Protein AF-A0A0F9FUH7-F1 (afdb_monomer)

Nearest PDB structures (foldseek):
  6cz6-assembly1_C  TM=3.732E-01  e=2.250E-01  Mycobacterium tuberculosis H37Rv
  6xiq-assembly1_AK  TM=2.803E-01  e=7.345E+00  Saccharomyces cerevisiae
  7a01-assembly1_I3  TM=2.571E-01  e=7.345E+00  Oryctolagus cuniculus

Structure (mmCIF, N/CA/C/O backbone):
data_AF-A0A0F9FUH7-F1
#
_entry.id   AF-A0A0F9FUH7-F1
#
loop_
_atom_site.group_PDB
_atom_site.id
_atom_site.type_symbol
_atom_site.label_atom_id
_atom_site.label_alt_id
_atom_site.label_comp_id
_atom_site.label_asym_id
_atom_site.label_entity_id
_atom_site.label_seq_id
_atom_site.pdbx_PDB_ins_code
_atom_site.Cartn_x
_atom_site.Cartn_y
_atom_site.Cartn_z
_atom_site.occupancy
_atom_site.B_iso_or_equiv
_atom_site.auth_seq_id
_atom_site.auth_comp_id
_atom_site.auth_asym_id
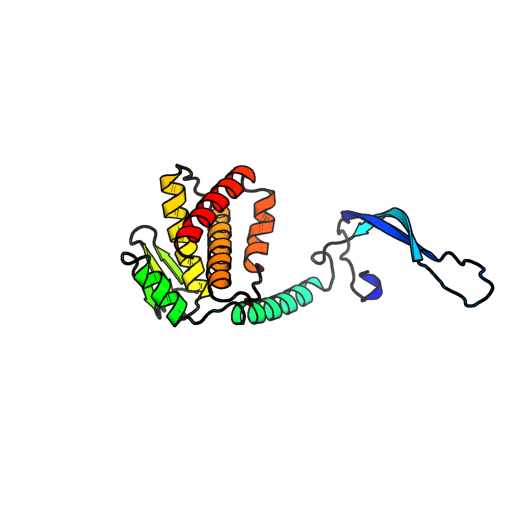_atom_site.auth_atom_id
_atom_site.pdbx_PDB_model_num
ATOM 1 N N . ASN A 1 1 ? 17.768 3.728 -24.290 1.00 75.81 1 ASN A N 1
ATOM 2 C CA . ASN A 1 1 ? 19.110 3.251 -24.720 1.00 75.81 1 ASN A CA 1
ATOM 3 C C . ASN A 1 1 ? 20.103 4.098 -23.960 1.00 75.81 1 ASN A C 1
ATOM 5 O O . ASN A 1 1 ? 20.233 5.264 -24.305 1.00 75.81 1 ASN A O 1
ATOM 9 N N . TRP A 1 2 ? 20.754 3.513 -22.954 1.00 82.94 2 TRP A N 1
ATOM 10 C CA . TRP A 1 2 ? 21.580 4.220 -21.974 1.00 82.94 2 TRP A CA 1
ATOM 11 C C . TRP A 1 2 ? 22.634 5.136 -22.605 1.00 82.94 2 TRP A C 1
ATOM 13 O O . TRP A 1 2 ? 22.704 6.309 -22.266 1.00 82.94 2 TRP A O 1
ATOM 23 N N . LYS A 1 3 ? 23.336 4.671 -23.649 1.00 81.06 3 LYS A N 1
ATOM 24 C CA . LYS A 1 3 ? 24.349 5.482 -24.349 1.00 81.06 3 LYS A CA 1
ATOM 25 C C . LYS A 1 3 ? 23.790 6.743 -25.007 1.00 81.06 3 LYS A C 1
ATOM 27 O O . LYS A 1 3 ? 24.501 7.730 -25.108 1.00 81.06 3 LYS A O 1
ATOM 32 N N . LYS A 1 4 ? 22.544 6.706 -25.492 1.00 85.38 4 LYS A N 1
ATOM 33 C CA . LYS A 1 4 ? 21.895 7.884 -26.098 1.00 85.38 4 LYS A CA 1
ATOM 34 C C . LYS A 1 4 ? 21.461 8.915 -25.058 1.00 85.38 4 LYS A C 1
ATOM 36 O O . LYS A 1 4 ? 21.218 10.050 -25.428 1.00 85.38 4 LYS A O 1
ATOM 41 N N . GLN A 1 5 ? 21.314 8.485 -23.810 1.00 83.25 5 GLN A N 1
ATOM 42 C CA . GLN A 1 5 ? 20.973 9.324 -22.665 1.00 83.25 5 GLN A CA 1
ATOM 43 C C . GLN A 1 5 ? 22.231 9.720 -21.879 1.00 83.25 5 GLN A C 1
ATOM 45 O O . GLN A 1 5 ? 22.111 10.230 -20.780 1.00 83.25 5 GLN A O 1
ATOM 50 N N . GLU A 1 6 ? 23.426 9.431 -22.414 1.00 88.12 6 GLU A N 1
ATOM 51 C CA . GLU A 1 6 ? 24.718 9.669 -21.751 1.00 88.12 6 GLU A CA 1
ATOM 52 C C . GLU A 1 6 ? 24.893 8.916 -20.413 1.00 88.12 6 GLU A C 1
ATOM 54 O O . GLU A 1 6 ? 25.841 9.152 -19.671 1.00 88.12 6 GLU A O 1
ATOM 59 N N . ILE A 1 7 ? 24.048 7.908 -20.161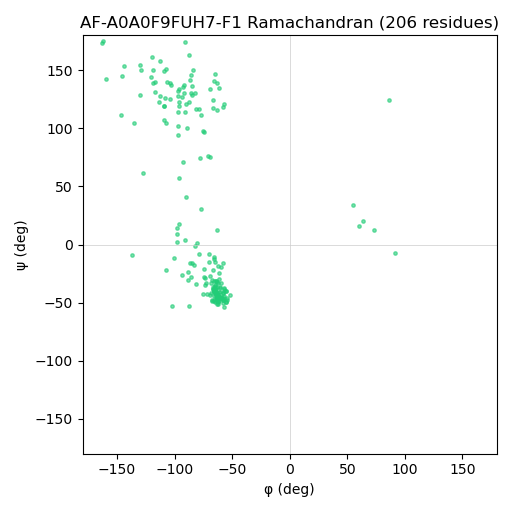 1.00 89.00 7 ILE A N 1
ATOM 60 C CA . ILE A 1 7 ? 24.058 7.064 -18.962 1.00 89.00 7 ILE A CA 1
ATOM 61 C C . ILE A 1 7 ? 25.061 5.919 -19.134 1.00 89.00 7 ILE A C 1
ATOM 63 O O . ILE A 1 7 ? 25.016 5.165 -20.119 1.00 89.00 7 ILE A O 1
ATOM 67 N N . GLN A 1 8 ? 25.956 5.749 -18.158 1.00 91.12 8 GLN A N 1
ATOM 68 C CA . GLN A 1 8 ? 26.986 4.711 -18.181 1.00 91.12 8 GLN A CA 1
ATOM 69 C C . GLN A 1 8 ? 26.553 3.473 -17.395 1.00 91.12 8 GLN A C 1
ATOM 71 O O . GLN A 1 8 ? 26.094 3.571 -16.265 1.00 91.12 8 GLN A O 1
ATOM 76 N N . VAL A 1 9 ? 26.749 2.286 -17.973 1.00 90.38 9 VAL A N 1
ATOM 77 C CA . VAL A 1 9 ? 26.583 1.013 -17.253 1.00 90.38 9 VAL A CA 1
ATOM 78 C C . VAL A 1 9 ? 27.863 0.716 -16.470 1.00 90.38 9 VAL A C 1
ATOM 80 O O . VAL A 1 9 ? 28.959 0.748 -17.038 1.00 90.38 9 VAL A O 1
ATOM 83 N N . LEU A 1 10 ? 27.727 0.396 -15.184 1.00 90.62 10 LEU A N 1
ATOM 84 C CA . LEU A 1 10 ? 28.836 0.091 -14.284 1.00 90.62 10 LEU A CA 1
ATOM 85 C C . LEU A 1 10 ? 29.586 -1.166 -14.745 1.00 90.62 10 LEU A C 1
ATOM 87 O O . LEU A 1 10 ? 28.988 -2.166 -15.163 1.00 90.62 10 LEU A O 1
ATOM 91 N N . LYS A 1 11 ? 30.920 -1.129 -14.665 1.00 88.69 11 LYS A N 1
ATOM 92 C CA . LYS A 1 11 ? 31.776 -2.253 -15.073 1.00 88.69 11 LYS A CA 1
ATOM 93 C C . LYS A 1 11 ? 31.471 -3.496 -14.229 1.00 88.69 11 LYS A C 1
ATOM 95 O O . LYS A 1 11 ? 31.391 -3.414 -13.013 1.00 88.69 11 LYS A O 1
ATOM 100 N N . GLY A 1 12 ? 31.346 -4.650 -14.887 1.00 87.44 12 GLY A N 1
ATOM 101 C CA . GLY A 1 12 ? 31.043 -5.934 -14.236 1.00 87.44 12 GLY A CA 1
ATOM 102 C C . GLY A 1 12 ? 29.550 -6.280 -14.148 1.00 87.44 12 GLY A C 1
ATOM 103 O O . GLY A 1 12 ? 29.216 -7.412 -13.801 1.00 87.44 12 GLY A O 1
ATOM 104 N N . SER A 1 13 ? 28.658 -5.358 -14.520 1.00 87.00 13 SER A N 1
ATOM 105 C CA . SER A 1 13 ? 27.208 -5.585 -14.514 1.00 87.00 13 SER A CA 1
ATOM 106 C C . SER A 1 13 ? 26.774 -6.651 -15.525 1.00 87.00 13 SER A C 1
ATOM 108 O O . SER A 1 13 ? 27.280 -6.709 -16.650 1.00 87.00 13 SER A O 1
ATOM 110 N N . LYS A 1 14 ? 25.803 -7.488 -15.142 1.00 88.88 14 LYS A N 1
ATOM 111 C CA . LYS A 1 14 ? 25.237 -8.538 -16.004 1.00 88.88 14 LYS A CA 1
ATOM 112 C C . LYS A 1 14 ? 24.013 -8.018 -16.753 1.00 88.88 14 LYS A C 1
ATOM 114 O O . LYS A 1 14 ? 23.152 -7.372 -16.170 1.00 88.88 14 LYS A O 1
ATOM 119 N N . ALA A 1 15 ? 23.937 -8.327 -18.044 1.00 88.25 15 ALA A N 1
ATOM 120 C CA . ALA A 1 15 ? 22.786 -7.977 -18.866 1.00 88.25 15 ALA A CA 1
ATOM 121 C C . ALA A 1 15 ? 21.677 -9.033 -18.773 1.00 88.25 15 ALA A C 1
ATOM 123 O O . ALA A 1 15 ? 21.958 -10.235 -18.756 1.00 88.25 15 ALA A O 1
ATOM 124 N N . TYR A 1 16 ? 20.429 -8.580 -18.843 1.00 86.12 16 TYR A N 1
ATOM 125 C CA . TYR A 1 16 ? 19.273 -9.420 -19.131 1.00 86.12 16 TYR A CA 1
ATOM 126 C C . TYR A 1 16 ? 19.080 -9.533 -20.642 1.00 86.12 16 TYR A C 1
ATOM 128 O O . TYR A 1 16 ? 19.273 -8.568 -21.387 1.00 86.12 16 TYR A O 1
ATOM 136 N N . LYS A 1 17 ? 18.691 -10.720 -21.106 1.00 87.12 17 LYS A N 1
ATOM 137 C CA . LYS A 1 17 ? 18.396 -10.974 -22.517 1.00 87.12 17 LYS A CA 1
ATOM 138 C C . LYS A 1 17 ? 16.897 -10.841 -22.755 1.00 87.12 17 LYS A C 1
ATOM 140 O O . LYS A 1 17 ? 16.122 -11.557 -22.134 1.00 87.12 17 LYS A O 1
ATOM 145 N N . VAL A 1 18 ? 16.502 -9.961 -23.671 1.00 82.12 18 VAL A N 1
ATOM 146 C CA . VAL A 1 18 ? 15.095 -9.708 -24.023 1.00 82.12 18 VAL A CA 1
ATOM 147 C C . VAL A 1 18 ? 14.890 -9.768 -25.532 1.00 82.12 18 VAL A C 1
ATOM 149 O O . VAL A 1 18 ? 15.818 -9.521 -26.302 1.00 82.12 18 VAL A O 1
ATOM 152 N N . LEU A 1 19 ? 13.677 -10.086 -25.976 1.00 86.62 19 LEU A N 1
ATOM 153 C CA . LEU A 1 19 ? 13.314 -10.033 -27.390 1.00 86.62 19 LEU A CA 1
ATOM 154 C C . LEU A 1 19 ? 12.980 -8.591 -27.783 1.00 86.62 19 LEU A C 1
ATOM 156 O O . LEU A 1 19 ? 12.032 -7.998 -27.282 1.00 86.62 19 LEU A O 1
ATOM 160 N N . VAL A 1 20 ? 13.772 -8.028 -28.690 1.00 85.94 20 VAL A N 1
ATOM 161 C CA . VAL A 1 20 ? 13.633 -6.658 -29.184 1.00 85.94 20 VAL A CA 1
ATOM 162 C C . VAL A 1 20 ? 13.021 -6.690 -30.588 1.00 85.94 20 VAL A C 1
ATOM 164 O O . VAL A 1 20 ? 13.586 -7.350 -31.468 1.00 85.94 20 VAL A O 1
ATOM 167 N N . PRO A 1 21 ? 11.902 -5.985 -30.830 1.00 88.50 21 PRO A N 1
ATOM 168 C CA . PRO A 1 21 ? 11.296 -5.906 -32.153 1.00 88.50 21 PRO A CA 1
ATOM 169 C C . PRO A 1 21 ? 12.171 -5.098 -33.119 1.00 88.50 21 PRO A C 1
ATOM 171 O O . PRO A 1 21 ? 12.647 -4.006 -32.794 1.00 88.50 21 PRO A O 1
ATOM 174 N N . ILE A 1 22 ? 12.365 -5.621 -34.330 1.00 87.31 22 ILE A N 1
ATOM 175 C CA . ILE A 1 22 ? 13.085 -4.955 -35.417 1.00 87.31 22 ILE A CA 1
ATOM 176 C C . ILE A 1 22 ? 12.085 -4.537 -36.495 1.00 87.31 22 ILE A C 1
ATOM 178 O O . ILE A 1 22 ? 11.414 -5.367 -37.108 1.00 87.31 22 ILE A O 1
ATOM 182 N N . PHE A 1 23 ? 12.017 -3.228 -36.736 1.00 85.81 23 PHE A N 1
ATOM 183 C CA . PHE A 1 23 ? 11.150 -2.617 -37.742 1.00 85.81 23 PHE A CA 1
ATOM 184 C C . PHE A 1 23 ? 11.966 -2.214 -38.969 1.00 85.81 23 PHE A C 1
ATOM 186 O O . PHE A 1 23 ? 13.041 -1.620 -38.834 1.00 85.81 23 PHE A O 1
ATOM 193 N N . LYS A 1 24 ? 11.442 -2.474 -40.169 1.00 80.88 24 LYS A N 1
ATOM 194 C CA . LYS A 1 24 ? 12.036 -2.015 -41.431 1.00 80.88 24 LYS A CA 1
ATOM 195 C C . LYS A 1 24 ? 11.068 -1.064 -42.123 1.00 80.88 24 LYS A C 1
ATOM 197 O O . LYS A 1 24 ? 9.863 -1.282 -42.110 1.00 80.88 24 LYS A O 1
ATOM 202 N N . ARG A 1 25 ? 11.607 0.004 -42.714 1.00 73.44 25 ARG A N 1
ATOM 203 C CA . ARG A 1 25 ? 10.841 0.850 -43.634 1.00 73.44 25 ARG A CA 1
ATOM 204 C C . ARG A 1 25 ? 10.796 0.144 -44.979 1.00 73.44 25 ARG A C 1
ATOM 206 O O . ARG A 1 25 ? 11.854 -0.071 -45.574 1.00 73.44 25 ARG A O 1
ATOM 213 N N . ILE A 1 26 ? 9.605 -0.227 -45.418 1.00 68.00 26 ILE A N 1
ATOM 214 C CA . ILE A 1 26 ? 9.377 -0.672 -46.790 1.00 68.00 26 ILE A CA 1
ATOM 215 C C . ILE A 1 26 ? 8.973 0.582 -47.568 1.00 68.00 26 ILE A C 1
ATOM 217 O O . ILE A 1 26 ? 8.183 1.387 -47.080 1.00 68.00 26 ILE A O 1
ATOM 221 N N . LYS A 1 27 ? 9.610 0.814 -48.717 1.00 61.56 27 LYS A N 1
ATOM 222 C CA . LYS A 1 27 ? 9.127 1.805 -49.678 1.00 61.56 27 LYS A CA 1
ATOM 223 C C . LYS A 1 27 ? 8.208 1.056 -50.627 1.00 61.56 27 LYS A C 1
ATOM 225 O O . LYS A 1 27 ? 8.692 0.176 -51.333 1.00 61.56 27 LYS A O 1
ATOM 230 N N . GLU A 1 28 ? 6.925 1.376 -50.613 1.00 56.06 28 GLU A N 1
ATOM 231 C CA . GLU A 1 28 ? 6.047 1.011 -51.717 1.00 56.06 28 GLU A CA 1
ATOM 232 C C . GLU A 1 28 ? 6.126 2.126 -52.760 1.00 56.06 28 GLU A C 1
ATOM 234 O O . GLU A 1 28 ? 5.902 3.294 -52.448 1.00 56.06 28 GLU A O 1
ATOM 239 N N . GLU A 1 29 ? 6.508 1.783 -53.989 1.00 52.62 29 GLU A N 1
ATOM 240 C CA . GLU A 1 29 ? 6.353 2.686 -55.127 1.00 52.62 29 GLU A CA 1
ATOM 241 C C . GLU A 1 29 ? 4.866 2.711 -55.498 1.00 52.62 29 GLU A C 1
ATOM 243 O O . GLU A 1 29 ? 4.375 1.818 -56.185 1.00 52.62 29 GLU A O 1
ATOM 248 N N . GLN A 1 30 ? 4.135 3.716 -55.013 1.00 54.50 30 GLN A N 1
ATOM 249 C CA . GLN A 1 30 ? 2.819 4.073 -55.545 1.00 54.50 30 GLN A CA 1
ATOM 250 C C . GLN A 1 30 ? 2.913 5.392 -56.335 1.00 54.50 30 GLN A C 1
ATOM 252 O O . GLN A 1 30 ? 3.778 6.218 -56.028 1.00 54.50 30 GLN A O 1
ATOM 257 N N . PRO A 1 31 ? 2.057 5.615 -57.358 1.00 53.38 31 PRO A N 1
ATOM 258 C CA . PRO A 1 31 ? 2.189 6.742 -58.290 1.00 53.38 31 PRO A CA 1
ATOM 259 C C . PRO A 1 31 ? 2.004 8.131 -57.660 1.00 53.38 31 PRO A C 1
ATOM 261 O O . PRO A 1 31 ? 2.383 9.127 -58.271 1.00 53.38 31 PRO A O 1
ATOM 264 N N . GLU A 1 32 ? 1.458 8.222 -56.447 1.00 53.09 32 GLU A N 1
ATOM 265 C CA . GLU A 1 32 ? 1.236 9.482 -55.740 1.00 53.09 32 GLU A CA 1
ATOM 266 C C . GLU A 1 32 ? 1.678 9.370 -54.275 1.00 53.09 32 GLU A C 1
ATOM 268 O O . GLU A 1 32 ? 0.985 8.810 -53.433 1.00 53.09 32 GLU A O 1
ATOM 273 N N . GLY A 1 33 ? 2.832 9.964 -53.964 1.00 54.78 33 GLY A N 1
ATOM 274 C CA . GLY A 1 33 ? 3.237 10.269 -52.592 1.00 54.78 33 GLY A CA 1
ATOM 275 C C . GLY A 1 33 ? 3.957 9.139 -51.849 1.00 54.78 33 GLY A C 1
ATOM 276 O O . GLY A 1 33 ? 3.464 8.034 -51.668 1.00 54.78 33 GLY A O 1
ATOM 277 N N . ASP A 1 34 ? 5.149 9.469 -51.357 1.00 50.09 34 ASP A N 1
ATOM 278 C CA . ASP A 1 34 ? 6.103 8.598 -50.662 1.00 50.09 34 ASP A CA 1
ATOM 279 C C . ASP A 1 34 ? 5.564 8.187 -49.259 1.00 50.09 34 ASP A C 1
ATOM 281 O O . ASP A 1 34 ? 6.000 8.730 -48.239 1.00 50.09 34 ASP A O 1
ATOM 285 N N . GLN A 1 35 ? 4.595 7.262 -49.161 1.00 51.72 35 GLN A N 1
ATOM 286 C CA . GLN A 1 35 ? 4.135 6.724 -47.868 1.00 51.72 35 GLN A CA 1
ATOM 287 C C . GLN A 1 35 ? 5.134 5.689 -47.320 1.00 51.72 35 GLN A C 1
ATOM 289 O O . GLN A 1 35 ? 5.325 4.601 -47.855 1.00 51.72 35 GLN A O 1
ATOM 294 N N . LYS A 1 36 ? 5.817 6.050 -46.225 1.00 57.22 36 LYS A N 1
ATOM 295 C CA . LYS A 1 36 ? 6.808 5.202 -45.537 1.00 57.22 36 LYS A CA 1
ATOM 296 C C . LYS A 1 36 ? 6.166 4.483 -44.359 1.00 57.22 36 LYS A C 1
ATOM 298 O O . LYS A 1 36 ? 6.181 5.011 -43.245 1.00 57.22 36 LYS A O 1
ATOM 303 N N . GLU A 1 37 ? 5.694 3.262 -44.566 1.00 59.19 37 GLU A N 1
ATOM 304 C CA . GLU A 1 37 ? 5.202 2.431 -43.468 1.00 59.19 37 GLU A CA 1
ATOM 305 C C . GLU A 1 37 ? 6.358 1.668 -42.784 1.00 59.19 37 GLU A C 1
ATOM 307 O O . GLU A 1 37 ? 7.298 1.174 -43.422 1.00 59.19 37 GLU A O 1
ATOM 312 N N . LYS A 1 38 ? 6.358 1.637 -41.443 1.00 71.25 38 LYS A N 1
ATOM 313 C CA . LYS A 1 38 ? 7.311 0.852 -40.639 1.00 71.25 38 LYS A CA 1
ATOM 314 C C . LYS A 1 38 ? 6.653 -0.469 -40.256 1.00 71.25 38 LYS A C 1
ATOM 316 O O . LYS A 1 38 ? 5.895 -0.513 -39.294 1.00 71.25 38 LYS A O 1
ATOM 321 N N . THR A 1 39 ? 7.006 -1.550 -40.937 1.00 83.19 39 THR A N 1
ATOM 322 C CA . THR A 1 39 ? 6.469 -2.883 -40.633 1.00 83.19 39 THR A CA 1
ATOM 323 C C . THR A 1 39 ? 7.376 -3.617 -39.641 1.00 83.19 39 THR A C 1
ATOM 325 O O . THR A 1 39 ? 8.609 -3.587 -39.769 1.00 83.19 39 THR A O 1
ATOM 328 N N . LEU A 1 40 ? 6.778 -4.283 -38.646 1.00 84.31 40 LEU A N 1
ATOM 329 C CA . LEU A 1 40 ? 7.477 -5.223 -37.764 1.00 84.31 40 LEU A CA 1
ATOM 330 C C . LEU A 1 40 ? 7.924 -6.436 -38.586 1.00 84.31 40 LEU A C 1
ATOM 332 O O . LEU A 1 40 ? 7.103 -7.070 -39.238 1.00 84.31 40 LEU A O 1
ATOM 336 N N . GLN A 1 41 ? 9.217 -6.753 -38.566 1.00 84.88 41 GLN A N 1
ATOM 337 C CA . GLN A 1 41 ? 9.774 -7.844 -39.372 1.00 84.88 41 GLN A CA 1
ATOM 338 C C . GLN A 1 41 ? 10.020 -9.097 -38.533 1.00 84.88 41 GLN A C 1
ATOM 340 O O . GLN A 1 41 ? 9.580 -10.185 -38.886 1.00 84.88 41 GLN A O 1
ATOM 345 N N . PHE A 1 42 ? 10.747 -8.949 -37.426 1.00 87.31 42 PHE A N 1
ATOM 346 C CA . PHE A 1 42 ? 11.098 -10.051 -36.532 1.00 87.31 42 PHE A CA 1
ATOM 347 C C . PHE A 1 42 ? 11.558 -9.522 -35.171 1.00 87.31 42 PHE A C 1
ATOM 349 O O . PHE A 1 42 ? 11.758 -8.320 -34.983 1.00 87.31 42 PHE A O 1
ATOM 356 N N . PHE A 1 43 ? 11.778 -10.441 -34.233 1.00 88.94 43 PHE A N 1
ATOM 357 C CA . PHE A 1 43 ? 12.372 -10.159 -32.931 1.00 88.94 43 PHE A CA 1
ATOM 358 C C . PHE A 1 43 ? 13.809 -10.675 -32.875 1.00 88.94 43 PHE A C 1
ATOM 360 O O . PHE 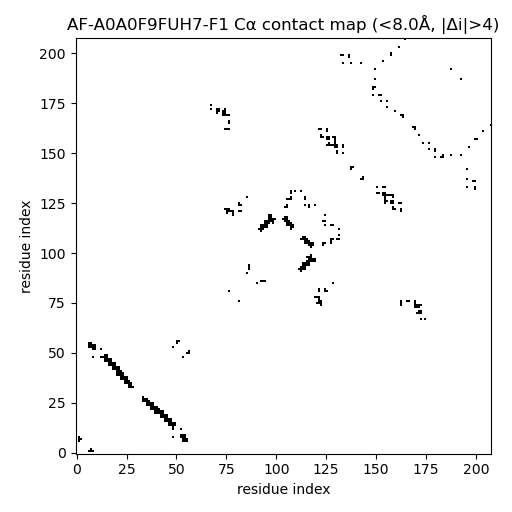A 1 43 ? 14.112 -11.767 -33.354 1.00 88.94 43 PHE A O 1
ATOM 367 N N . LYS A 1 44 ? 14.706 -9.897 -32.268 1.00 90.75 44 LYS A N 1
ATOM 368 C CA . LYS A 1 44 ? 16.097 -10.285 -32.012 1.00 90.75 44 LYS A CA 1
ATOM 369 C C . LYS A 1 44 ? 16.376 -10.250 -30.517 1.00 90.75 44 LYS A C 1
ATOM 371 O O . LYS A 1 44 ? 15.917 -9.348 -29.831 1.00 90.75 44 LYS A O 1
ATOM 376 N N . VAL A 1 45 ? 17.195 -11.173 -30.019 1.00 91.56 45 VAL A N 1
ATOM 377 C CA . VAL A 1 45 ? 17.683 -11.104 -28.636 1.00 91.56 45 VAL A CA 1
ATOM 378 C C . VAL A 1 45 ? 18.611 -9.894 -28.468 1.00 91.56 45 VAL A C 1
ATOM 380 O O . VAL A 1 45 ? 19.659 -9.802 -29.113 1.00 91.56 45 VAL A O 1
ATOM 383 N N . GLY A 1 46 ? 18.209 -8.963 -27.609 1.00 88.44 46 GLY A N 1
ATOM 384 C CA . GLY A 1 46 ? 18.972 -7.799 -27.180 1.00 88.44 46 GLY A CA 1
ATOM 385 C C . GLY A 1 46 ? 19.358 -7.892 -25.707 1.00 88.44 46 GLY A C 1
ATOM 386 O O . GLY A 1 46 ? 18.735 -8.611 -24.930 1.00 88.44 46 GLY A O 1
ATOM 387 N N . ASN A 1 47 ? 20.397 -7.149 -25.336 1.00 90.25 47 ASN A N 1
ATOM 388 C CA . ASN A 1 47 ? 20.845 -7.016 -23.955 1.00 90.25 47 ASN A CA 1
ATOM 389 C C . ASN A 1 47 ? 20.256 -5.734 -23.358 1.00 90.25 47 ASN A C 1
ATOM 391 O O . ASN A 1 47 ? 20.430 -4.657 -23.936 1.00 90.25 47 ASN A O 1
ATOM 395 N N . VAL A 1 48 ? 19.611 -5.845 -22.202 1.00 88.38 48 VAL A N 1
ATOM 396 C CA . VAL A 1 48 ? 19.173 -4.712 -21.380 1.00 88.38 48 VAL A CA 1
ATOM 397 C C . VAL A 1 48 ? 19.851 -4.778 -20.019 1.00 88.38 48 VAL A C 1
ATOM 399 O O . VAL A 1 48 ? 20.210 -5.852 -19.540 1.00 88.38 48 VAL A O 1
ATOM 402 N N . PHE A 1 49 ? 20.068 -3.615 -19.422 1.00 86.88 49 PHE A N 1
ATOM 403 C CA . PHE A 1 49 ? 20.657 -3.477 -18.096 1.00 86.88 49 PHE A CA 1
ATOM 404 C C . PHE A 1 49 ? 19.641 -2.792 -17.205 1.00 86.88 49 PHE A C 1
ATOM 406 O O . PHE A 1 49 ? 18.982 -1.855 -17.661 1.00 86.88 49 PHE A O 1
ATOM 413 N N . ASP A 1 50 ? 19.537 -3.279 -15.976 1.00 84.38 50 ASP A N 1
ATOM 414 C CA . ASP A 1 50 ? 18.742 -2.642 -14.938 1.00 84.38 50 ASP A CA 1
ATOM 415 C C . ASP A 1 50 ? 19.335 -1.274 -14.578 1.00 84.38 50 ASP A C 1
ATOM 417 O O . ASP A 1 50 ? 20.556 -1.090 -14.638 1.00 84.38 50 ASP A O 1
ATOM 421 N N . ILE A 1 51 ? 18.480 -0.318 -14.215 1.00 84.19 51 ILE A N 1
ATOM 422 C CA . ILE A 1 51 ? 18.906 1.040 -13.864 1.00 84.19 51 ILE A CA 1
ATOM 423 C C . ILE A 1 51 ? 19.833 1.059 -12.640 1.00 84.19 51 ILE A C 1
ATOM 425 O O . ILE A 1 51 ? 20.753 1.874 -12.601 1.00 84.19 51 ILE A O 1
ATOM 429 N N . SER A 1 52 ? 19.686 0.096 -11.719 1.00 84.00 52 SER A N 1
ATOM 430 C CA . SER A 1 52 ? 20.572 -0.100 -10.558 1.00 84.00 52 SER A CA 1
ATOM 431 C C . SER A 1 52 ? 22.028 -0.373 -10.919 1.00 84.00 52 SER A C 1
ATOM 433 O O . SER A 1 52 ? 22.928 -0.176 -10.108 1.00 84.00 52 SER A O 1
ATOM 435 N N . CYS A 1 53 ? 22.282 -0.800 -12.153 1.00 87.88 53 CYS A N 1
ATOM 436 C CA . CYS A 1 53 ? 23.615 -1.077 -12.668 1.00 87.88 53 CYS A CA 1
ATOM 437 C C . CYS A 1 53 ? 24.198 0.105 -13.459 1.00 87.88 53 CYS A C 1
ATOM 439 O O . CYS A 1 53 ? 25.119 -0.091 -14.258 1.00 87.88 53 CYS A O 1
ATOM 441 N N . THR A 1 54 ? 23.654 1.315 -13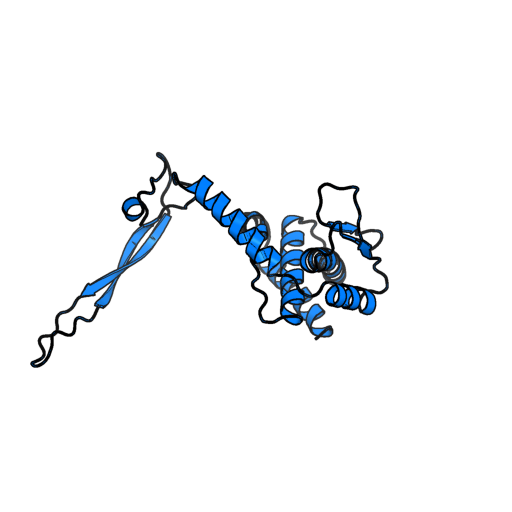.304 1.00 89.00 54 THR A N 1
ATOM 442 C CA . THR A 1 54 ? 24.065 2.505 -14.061 1.00 89.00 54 THR A CA 1
ATOM 443 C C . THR A 1 54 ? 24.585 3.627 -13.166 1.00 89.00 54 THR A C 1
ATOM 445 O O . THR A 1 54 ? 24.331 3.644 -11.966 1.00 89.00 54 THR A O 1
ATOM 448 N N . SER A 1 55 ? 25.318 4.575 -13.757 1.00 87.38 55 SER A N 1
ATOM 449 C CA . SER A 1 55 ? 25.827 5.772 -13.076 1.00 87.38 55 SER A CA 1
ATOM 450 C C . SER A 1 55 ? 24.723 6.678 -12.532 1.00 87.38 55 SER A C 1
ATOM 452 O O . SER A 1 55 ? 24.964 7.408 -11.581 1.00 87.38 55 SER A O 1
ATOM 454 N N . GLU A 1 56 ? 23.525 6.616 -13.114 1.00 87.94 56 GLU A N 1
ATOM 455 C CA . GLU A 1 56 ? 22.396 7.475 -12.744 1.00 87.94 56 GLU A CA 1
ATOM 456 C C . GLU A 1 56 ? 21.500 6.871 -11.666 1.00 87.94 56 GLU A C 1
ATOM 458 O O . GLU A 1 56 ? 20.478 7.460 -11.330 1.00 87.94 56 GLU A O 1
ATOM 463 N N . TYR A 1 57 ? 21.844 5.707 -11.106 1.00 85.69 57 TYR A N 1
ATOM 464 C CA . TYR A 1 57 ? 20.957 5.040 -10.157 1.00 85.69 57 TYR A CA 1
ATOM 465 C C . TYR A 1 57 ? 20.618 5.909 -8.938 1.00 85.69 57 TYR A C 1
ATOM 467 O O . TYR A 1 57 ? 19.464 5.961 -8.528 1.00 85.69 57 TYR A O 1
ATOM 475 N N . GLU A 1 58 ? 21.591 6.634 -8.382 1.00 79.56 58 GLU A N 1
ATOM 476 C CA . GLU A 1 58 ? 21.343 7.515 -7.234 1.00 79.56 58 GLU A CA 1
ATOM 477 C C . GLU A 1 58 ? 20.432 8.699 -7.579 1.00 79.56 58 GLU A C 1
ATOM 479 O O . GLU A 1 58 ? 19.586 9.073 -6.769 1.00 79.56 58 GLU A O 1
ATOM 484 N N . ASN A 1 59 ? 20.583 9.280 -8.772 1.00 83.62 59 ASN A N 1
ATOM 485 C CA . ASN A 1 59 ? 19.726 10.373 -9.235 1.00 83.62 59 ASN A CA 1
ATOM 486 C C . ASN A 1 59 ? 18.313 9.865 -9.513 1.00 83.62 59 ASN A C 1
ATOM 488 O O . ASN A 1 59 ? 17.353 10.456 -9.035 1.00 83.62 59 ASN A O 1
ATOM 492 N N . TYR A 1 60 ? 18.199 8.709 -10.170 1.00 81.00 60 TYR A N 1
ATOM 493 C CA . TYR A 1 60 ? 16.931 8.015 -10.350 1.00 81.00 60 TYR A CA 1
ATOM 494 C C . TYR A 1 60 ? 16.232 7.762 -9.012 1.00 81.00 60 TYR A C 1
ATOM 496 O O . TYR A 1 60 ? 15.049 8.045 -8.894 1.00 81.00 60 TYR A O 1
ATOM 504 N N . LEU A 1 61 ? 16.943 7.282 -7.986 1.00 74.19 61 LEU A N 1
ATOM 505 C CA . LEU A 1 61 ? 16.347 7.074 -6.664 1.00 74.19 61 LEU A CA 1
ATOM 506 C C . LEU A 1 61 ? 15.833 8.377 -6.045 1.00 74.19 61 LEU A C 1
ATOM 508 O O . LEU A 1 61 ? 14.758 8.367 -5.459 1.00 74.19 61 LEU A O 1
ATOM 512 N N . LYS A 1 62 ? 16.563 9.490 -6.173 1.00 77.44 62 LYS A N 1
ATOM 513 C CA . LYS A 1 62 ? 16.114 10.795 -5.659 1.00 77.44 62 LYS A CA 1
ATOM 514 C C . LYS A 1 62 ? 14.877 11.302 -6.392 1.00 77.44 62 LYS A C 1
ATOM 516 O O . LYS A 1 62 ? 13.910 11.677 -5.743 1.00 77.44 62 LYS A O 1
ATOM 521 N N . GLU A 1 63 ? 14.892 11.255 -7.722 1.00 79.25 63 GLU A N 1
ATOM 522 C CA . GLU A 1 63 ? 13.742 11.632 -8.549 1.00 79.25 63 GLU A CA 1
ATOM 523 C C . GLU A 1 63 ? 12.528 10.751 -8.241 1.00 79.25 63 GLU A C 1
ATOM 525 O O . GLU A 1 63 ? 11.416 11.256 -8.135 1.00 79.25 63 GLU A O 1
ATOM 530 N N . GLN A 1 64 ? 12.736 9.444 -8.049 1.00 71.62 64 GLN A N 1
ATOM 531 C CA . GLN A 1 64 ? 11.670 8.541 -7.627 1.00 71.62 64 GLN A CA 1
ATOM 532 C C . GLN A 1 64 ? 11.144 8.905 -6.243 1.00 71.62 64 GLN A C 1
ATOM 534 O O . GLN A 1 64 ? 9.941 9.026 -6.115 1.00 71.62 64 GLN A O 1
ATOM 539 N N . ILE A 1 65 ? 11.992 9.168 -5.244 1.00 69.38 65 ILE A N 1
ATOM 540 C CA . ILE A 1 65 ? 11.532 9.589 -3.909 1.00 69.38 65 ILE A CA 1
ATOM 541 C C . ILE A 1 65 ? 10.676 10.861 -3.996 1.00 69.38 65 ILE A C 1
ATOM 543 O O . ILE A 1 65 ? 9.614 10.917 -3.384 1.00 69.38 65 ILE A O 1
ATOM 547 N N . GLU A 1 66 ? 11.092 11.864 -4.773 1.00 71.00 66 GLU A N 1
ATOM 548 C CA . GLU A 1 66 ? 10.313 13.098 -4.954 1.00 71.00 66 GLU A CA 1
ATOM 549 C C . GLU A 1 66 ? 8.964 12.833 -5.641 1.00 71.00 66 GLU A C 1
ATOM 551 O O . GLU A 1 66 ? 7.929 13.343 -5.208 1.00 71.00 66 GLU A O 1
ATOM 556 N N . ILE A 1 67 ? 8.954 12.004 -6.688 1.00 69.00 67 ILE A N 1
ATOM 557 C CA . ILE A 1 67 ? 7.732 11.583 -7.383 1.00 69.00 67 ILE A CA 1
ATOM 558 C C . ILE A 1 67 ? 6.825 10.783 -6.442 1.00 69.00 67 ILE A C 1
ATOM 560 O O . ILE A 1 67 ? 5.626 11.039 -6.386 1.00 69.00 67 ILE A O 1
ATOM 564 N N . ASP A 1 68 ? 7.388 9.856 -5.674 1.00 65.62 68 ASP A N 1
ATOM 565 C CA . ASP A 1 68 ? 6.685 9.016 -4.713 1.00 65.62 68 ASP A CA 1
ATOM 566 C C . ASP A 1 68 ? 6.062 9.870 -3.609 1.00 65.62 68 ASP A C 1
ATOM 568 O O . ASP A 1 68 ? 4.913 9.642 -3.249 1.00 65.62 68 ASP A O 1
ATOM 572 N N . GLU A 1 69 ? 6.765 10.886 -3.102 1.00 66.00 69 GLU A N 1
ATOM 573 C CA . GLU A 1 69 ? 6.230 11.831 -2.117 1.00 66.00 69 GLU A CA 1
ATOM 574 C C . GLU A 1 69 ? 5.083 12.678 -2.677 1.00 66.00 69 GLU A C 1
ATOM 576 O O . GLU A 1 69 ? 4.105 12.935 -1.969 1.00 66.00 69 GLU A O 1
ATOM 581 N N . ILE A 1 70 ? 5.186 13.122 -3.933 1.00 66.19 70 ILE A N 1
ATOM 582 C CA . ILE A 1 70 ? 4.124 13.878 -4.608 1.00 66.19 70 ILE A CA 1
ATOM 583 C C . ILE A 1 70 ? 2.905 12.985 -4.836 1.00 66.19 70 ILE A C 1
ATOM 585 O O . ILE A 1 70 ? 1.789 13.385 -4.508 1.00 66.19 70 ILE A O 1
ATOM 589 N N . ILE A 1 71 ? 3.107 11.775 -5.356 1.00 64.81 71 ILE A N 1
ATOM 590 C CA . ILE A 1 71 ? 2.018 10.833 -5.603 1.00 64.81 71 ILE A CA 1
ATOM 591 C C . ILE A 1 71 ? 1.385 10.402 -4.278 1.00 64.81 71 ILE A C 1
ATOM 593 O O . ILE A 1 71 ? 0.169 10.418 -4.175 1.00 64.81 71 ILE A O 1
ATOM 597 N N . MET A 1 72 ? 2.174 10.133 -3.235 1.00 64.31 72 MET A N 1
ATOM 598 C CA . MET A 1 72 ? 1.658 9.788 -1.903 1.00 64.31 72 MET A CA 1
ATOM 599 C C . MET A 1 72 ? 0.808 10.903 -1.290 1.00 64.31 72 MET A C 1
ATOM 601 O O . MET A 1 72 ? -0.200 10.628 -0.648 1.00 64.31 72 MET A O 1
ATOM 605 N N . LYS A 1 73 ? 1.174 12.173 -1.506 1.00 64.06 73 LYS A N 1
ATOM 606 C CA . LYS A 1 73 ? 0.330 13.313 -1.108 1.00 64.06 73 LYS A CA 1
ATOM 607 C C . LYS A 1 73 ? -0.959 13.406 -1.924 1.00 64.06 73 LYS A C 1
ATOM 609 O O . LYS A 1 73 ? -1.958 13.892 -1.404 1.00 64.06 73 LYS A O 1
ATOM 614 N N . ASN A 1 74 ? -0.930 12.967 -3.180 1.00 62.88 74 ASN A N 1
ATOM 615 C CA . ASN A 1 74 ? -2.096 12.930 -4.061 1.00 62.88 74 ASN A CA 1
ATOM 616 C C . ASN A 1 74 ? -2.946 11.659 -3.871 1.00 62.88 74 ASN A C 1
ATOM 618 O O . ASN A 1 74 ? -4.098 11.636 -4.293 1.00 62.88 74 ASN A O 1
ATOM 622 N N . SER A 1 75 ? -2.417 10.620 -3.217 1.00 69.06 75 SER A N 1
ATOM 623 C CA . SER A 1 75 ? -3.127 9.391 -2.854 1.00 69.06 75 SER A CA 1
ATOM 624 C C . SER A 1 75 ? -3.790 9.493 -1.481 1.00 69.06 75 SER A C 1
ATOM 626 O O . SER A 1 75 ? -3.747 8.560 -0.680 1.00 69.06 75 SER A O 1
ATOM 628 N N . GLU A 1 76 ? -4.374 10.646 -1.191 1.00 81.44 76 GLU A N 1
ATOM 629 C CA . GLU A 1 76 ? -5.096 10.915 0.043 1.00 81.44 76 GLU A CA 1
ATOM 630 C C . GLU A 1 76 ? -6.553 11.205 -0.310 1.00 81.44 76 GLU A C 1
ATOM 632 O O . GLU A 1 76 ? -6.841 12.008 -1.196 1.00 81.44 76 GLU A O 1
ATOM 637 N N . THR A 1 77 ? -7.479 10.560 0.393 1.00 83.94 77 THR A N 1
ATOM 638 C CA . THR A 1 77 ? -8.864 11.027 0.445 1.00 83.94 77 THR A CA 1
ATOM 639 C C . THR A 1 77 ? -9.028 11.982 1.626 1.00 83.94 77 THR A C 1
ATOM 641 O O . THR A 1 77 ? -8.119 12.173 2.440 1.00 83.94 77 THR A O 1
ATOM 644 N N . ASP A 1 78 ? -10.203 12.592 1.746 1.00 88.69 78 ASP A N 1
ATOM 645 C CA . ASP A 1 78 ? -10.518 13.389 2.919 1.00 88.69 78 ASP A CA 1
ATOM 646 C C . ASP A 1 78 ? -10.408 12.527 4.190 1.00 88.69 78 ASP A C 1
ATOM 648 O O . ASP A 1 78 ? -11.122 11.538 4.382 1.00 88.69 78 ASP A O 1
ATOM 652 N N . TYR A 1 79 ? -9.496 12.913 5.082 1.00 90.12 79 TYR A N 1
ATOM 653 C CA . TYR A 1 79 ? -9.218 12.148 6.293 1.00 90.12 79 TYR A CA 1
ATOM 654 C C . TYR A 1 79 ? -10.456 12.010 7.187 1.00 90.12 79 TYR A C 1
ATOM 656 O O . TYR A 1 79 ? -10.625 10.979 7.832 1.00 90.12 79 TYR A O 1
ATOM 664 N N . SER A 1 80 ? -11.345 13.010 7.226 1.00 91.00 80 SER A N 1
ATOM 665 C CA . SER A 1 80 ? -12.558 12.935 8.050 1.00 91.00 80 SER A CA 1
ATOM 666 C C . SER A 1 80 ? -13.550 11.886 7.535 1.00 91.00 80 SER A C 1
ATOM 668 O O . SER A 1 80 ? -14.190 11.192 8.329 1.00 91.00 80 SER A O 1
ATOM 670 N N . THR A 1 81 ? -13.595 11.700 6.216 1.00 91.56 81 THR A N 1
ATOM 671 C CA . THR A 1 81 ? -14.349 10.641 5.540 1.00 91.56 81 THR A CA 1
ATOM 672 C C . THR A 1 81 ? -13.767 9.273 5.882 1.00 91.56 81 THR A C 1
ATOM 674 O O . THR A 1 81 ? -14.496 8.393 6.343 1.00 91.56 81 THR A O 1
ATOM 677 N N . ALA A 1 82 ? -12.444 9.114 5.765 1.00 92.25 82 ALA A N 1
ATOM 678 C CA . ALA A 1 82 ? -11.760 7.879 6.147 1.00 92.25 82 ALA A CA 1
ATOM 679 C C . ALA A 1 82 ? -11.959 7.546 7.636 1.00 92.25 82 ALA A C 1
ATOM 681 O O . ALA A 1 82 ? -12.300 6.419 7.989 1.00 92.25 82 ALA A O 1
ATOM 682 N N . PHE A 1 83 ? -11.822 8.537 8.516 1.00 93.94 83 PHE A N 1
ATOM 683 C CA . PHE A 1 83 ? -12.021 8.381 9.955 1.00 93.94 83 PHE A CA 1
ATOM 684 C C . PHE A 1 83 ? -13.448 7.942 10.298 1.00 93.94 83 PHE A C 1
ATOM 686 O O . PHE A 1 83 ? -13.635 7.019 11.097 1.00 93.94 83 PHE A O 1
ATOM 693 N N . SER A 1 84 ? -14.451 8.583 9.689 1.00 93.88 84 SER A N 1
ATOM 694 C CA . SER A 1 84 ? -15.864 8.235 9.883 1.00 93.88 84 SER A CA 1
ATOM 695 C C . SER A 1 84 ? -16.136 6.806 9.426 1.00 93.88 84 SER A C 1
ATOM 697 O O . SER A 1 84 ? -16.692 6.021 10.190 1.00 93.88 84 SER A O 1
ATOM 699 N N . PHE A 1 85 ? -15.632 6.426 8.248 1.00 94.50 85 PHE A N 1
ATOM 700 C CA . PHE A 1 85 ? -15.752 5.063 7.737 1.00 94.50 85 PHE A CA 1
ATOM 701 C C . PHE A 1 85 ? -15.208 4.020 8.720 1.00 94.50 85 PHE A C 1
ATOM 703 O O . PHE A 1 85 ? -15.901 3.046 9.027 1.00 94.50 85 PHE A O 1
ATOM 710 N N . VAL A 1 86 ? -13.988 4.218 9.237 1.00 93.62 86 VAL A N 1
ATOM 711 C CA . VAL A 1 86 ? -13.384 3.281 10.196 1.00 93.62 86 VAL A CA 1
ATOM 712 C C . VAL A 1 86 ? -14.205 3.232 11.484 1.00 93.62 86 VAL A C 1
ATOM 714 O O . VAL A 1 86 ? -14.502 2.149 11.979 1.00 93.62 86 VAL A O 1
ATOM 717 N N . SER A 1 87 ? -14.613 4.387 12.006 1.00 93.12 87 SER A N 1
ATOM 718 C CA . SER A 1 87 ? -15.350 4.478 13.270 1.00 93.12 87 SER A CA 1
ATOM 719 C C . SER A 1 87 ? -16.732 3.817 13.203 1.00 93.12 87 SER A C 1
ATOM 721 O O . SER A 1 87 ? -17.156 3.176 14.163 1.00 93.12 87 SER A O 1
ATOM 723 N N . GLU A 1 88 ? -17.429 3.947 12.073 1.00 93.88 88 GLU A N 1
ATOM 724 C CA . GLU A 1 88 ? -18.764 3.378 11.862 1.00 93.88 88 GLU A CA 1
ATOM 725 C C . GLU A 1 88 ? -18.719 1.863 11.628 1.00 93.88 88 GLU A C 1
ATOM 727 O O . GLU A 1 88 ? -19.521 1.120 12.197 1.00 93.88 88 GLU A O 1
ATOM 732 N N . ASN A 1 89 ? -17.760 1.391 10.827 1.00 93.19 89 ASN A N 1
ATOM 733 C CA . ASN A 1 89 ? -17.679 -0.016 10.427 1.00 93.19 89 ASN A CA 1
ATOM 734 C C . ASN A 1 89 ? -16.869 -0.881 11.405 1.00 93.19 89 ASN A C 1
ATOM 736 O O . ASN A 1 89 ? -17.091 -2.090 11.498 1.00 93.19 89 ASN A O 1
ATOM 740 N N . PHE A 1 90 ? -15.963 -0.272 12.177 1.00 92.31 90 PHE A N 1
ATOM 741 C CA . PHE A 1 90 ? -15.087 -0.948 13.136 1.00 92.31 90 PHE A CA 1
ATOM 742 C C . PHE A 1 90 ? -15.186 -0.310 14.534 1.00 92.31 90 PHE A C 1
ATOM 744 O O . PHE A 1 90 ? -14.182 0.120 15.098 1.00 92.31 90 PHE A O 1
ATOM 751 N N . PRO A 1 91 ? -16.371 -0.315 15.179 1.00 89.06 91 PRO A N 1
ATOM 752 C CA . PRO A 1 91 ? -16.617 0.417 16.430 1.00 89.06 91 PRO A CA 1
ATOM 753 C C . PRO A 1 91 ? -15.817 -0.090 17.643 1.00 89.06 91 PRO A C 1
ATOM 755 O O . PRO A 1 91 ? -15.820 0.539 18.699 1.00 89.06 91 PRO A O 1
ATOM 758 N N . LYS A 1 92 ? -15.165 -1.254 17.530 1.00 88.12 92 LYS A N 1
ATOM 759 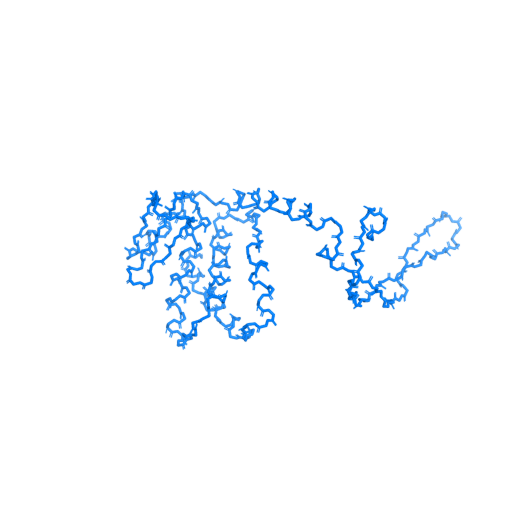C CA . LYS A 1 92 ? -14.279 -1.805 18.570 1.00 88.12 92 LYS A CA 1
ATOM 760 C C . LYS A 1 92 ? -12.844 -1.290 18.468 1.00 88.12 92 LYS A C 1
ATOM 762 O O . LYS A 1 92 ? -12.095 -1.452 19.422 1.00 88.12 92 LYS A O 1
ATOM 767 N N . THR A 1 93 ? -12.476 -0.705 17.334 1.00 91.31 93 THR A N 1
ATOM 768 C CA . THR A 1 93 ? -11.138 -0.183 17.073 1.00 91.31 93 THR A CA 1
ATOM 769 C C . THR A 1 93 ? -11.073 1.263 17.514 1.00 91.31 93 THR A C 1
ATOM 771 O O . THR A 1 93 ? -11.817 2.109 17.016 1.00 91.31 93 THR A O 1
ATOM 774 N N . LYS A 1 94 ? -10.167 1.568 18.443 1.00 92.75 94 LYS A N 1
ATOM 775 C CA . LYS A 1 94 ? -9.891 2.952 18.806 1.00 92.75 94 LYS A CA 1
ATOM 776 C C . LYS A 1 94 ? -8.846 3.528 17.857 1.00 92.75 94 LYS A C 1
ATOM 778 O O . LYS A 1 94 ? -7.784 2.939 17.671 1.00 92.75 94 LYS A O 1
ATOM 783 N N . ILE A 1 95 ? -9.133 4.705 17.310 1.00 92.12 95 ILE A N 1
ATOM 784 C CA . ILE A 1 95 ? -8.171 5.489 16.534 1.00 92.12 95 ILE A CA 1
ATOM 785 C C . ILE A 1 95 ? -7.536 6.510 17.480 1.00 92.12 95 ILE A C 1
ATOM 787 O O . ILE A 1 95 ? -8.233 7.323 18.092 1.00 92.12 95 ILE A O 1
ATOM 791 N N . ILE A 1 96 ? -6.220 6.437 17.646 1.00 90.38 96 ILE A N 1
ATOM 792 C CA . ILE A 1 96 ? -5.435 7.330 18.499 1.00 90.38 96 ILE A CA 1
ATOM 793 C C . ILE A 1 96 ? -4.609 8.237 17.588 1.00 90.38 96 ILE A C 1
ATOM 795 O O . ILE A 1 96 ? -3.645 7.796 16.964 1.00 90.38 96 ILE A O 1
ATOM 799 N N . GLU A 1 97 ? -5.008 9.502 17.511 1.00 87.94 97 GLU A N 1
ATOM 800 C CA . GLU A 1 97 ? -4.342 10.524 16.699 1.00 87.94 97 GLU A CA 1
ATOM 801 C C . GLU A 1 97 ? -3.206 11.223 17.461 1.00 87.94 97 GLU A C 1
ATOM 803 O O . GLU A 1 97 ? -3.143 11.170 18.692 1.00 87.94 97 GLU A O 1
ATOM 808 N N . ASP A 1 98 ? -2.328 11.908 16.722 1.00 77.31 98 ASP A N 1
ATOM 809 C CA . ASP A 1 98 ? -1.215 12.714 17.242 1.00 77.31 98 ASP A CA 1
ATOM 810 C C . ASP A 1 98 ? -0.281 11.933 18.185 1.00 77.31 98 ASP A C 1
ATOM 812 O O . ASP A 1 98 ? 0.273 12.470 19.153 1.00 77.31 98 ASP A O 1
ATOM 816 N N . PHE A 1 99 ? -0.094 10.640 17.909 1.00 72.00 99 PHE A N 1
ATOM 817 C CA . PHE A 1 99 ? 0.766 9.777 18.710 1.00 72.00 99 PHE A CA 1
ATOM 818 C C . PHE A 1 99 ? 2.247 10.075 18.423 1.00 72.00 99 PHE A C 1
ATOM 820 O O . PHE A 1 99 ? 2.823 9.596 17.450 1.00 72.00 99 PHE A O 1
ATOM 827 N N . LYS A 1 100 ? 2.872 10.889 19.283 1.00 67.94 100 LYS A N 1
ATOM 828 C CA . LYS A 1 100 ? 4.232 11.434 19.081 1.00 67.94 100 LYS A CA 1
ATOM 829 C C . LYS A 1 100 ? 5.389 10.494 19.436 1.00 67.94 100 LYS A C 1
ATOM 831 O O . LYS A 1 100 ? 6.538 10.916 19.350 1.00 67.94 100 LYS A O 1
ATOM 836 N N . ASP A 1 101 ? 5.118 9.265 19.866 1.00 58.09 101 ASP A N 1
ATOM 837 C CA . ASP A 1 101 ? 6.116 8.450 20.576 1.00 58.09 101 ASP A CA 1
ATOM 838 C C . ASP A 1 101 ? 6.871 7.435 19.694 1.00 58.09 101 ASP A C 1
ATOM 840 O O . ASP A 1 101 ? 7.508 6.518 20.209 1.00 58.09 101 ASP A O 1
ATOM 844 N N . GLN A 1 102 ? 6.799 7.540 18.359 1.00 57.62 102 GLN A N 1
ATOM 845 C CA . GLN A 1 102 ? 7.477 6.603 17.449 1.00 57.62 102 GLN A CA 1
ATOM 846 C C . GLN A 1 102 ? 7.978 7.278 16.162 1.00 57.62 102 GLN A C 1
ATOM 848 O O . GLN A 1 102 ? 7.278 8.098 15.575 1.00 57.62 102 GLN A O 1
ATOM 853 N N . ASP A 1 103 ? 9.132 6.826 15.649 1.00 64.50 103 ASP A N 1
ATOM 854 C CA . ASP A 1 103 ? 9.669 7.118 14.299 1.00 64.50 103 ASP A CA 1
ATOM 855 C C . ASP A 1 103 ? 8.774 6.585 13.148 1.00 64.50 103 ASP A C 1
ATOM 857 O O . ASP A 1 103 ? 9.193 6.497 11.992 1.00 64.50 103 ASP A O 1
ATOM 861 N N . LYS A 1 104 ? 7.537 6.175 13.451 1.00 69.25 104 LYS A N 1
ATOM 862 C CA . LYS A 1 104 ? 6.582 5.569 12.521 1.00 69.25 104 LYS A CA 1
ATOM 863 C C . LYS A 1 104 ? 5.436 6.533 12.217 1.00 69.25 104 LYS A C 1
ATOM 865 O O . LYS A 1 104 ? 5.039 7.337 13.061 1.00 69.25 104 LYS A O 1
ATOM 870 N N . LYS A 1 105 ? 4.885 6.428 11.003 1.00 81.19 105 LYS A N 1
ATOM 871 C CA . LYS A 1 105 ? 3.712 7.208 10.568 1.00 81.19 105 LYS A CA 1
ATOM 872 C C . LYS A 1 105 ? 2.414 6.729 11.232 1.00 81.19 105 LYS A C 1
ATOM 874 O O . LYS A 1 105 ? 1.558 7.553 11.545 1.00 81.19 105 LYS A O 1
ATOM 879 N N . GLY A 1 106 ? 2.305 5.429 11.496 1.00 85.69 106 GLY A N 1
ATOM 880 C CA . GLY A 1 106 ? 1.193 4.787 12.191 1.00 85.69 106 GLY A CA 1
ATOM 881 C C . GLY A 1 106 ? 1.583 3.399 12.703 1.00 85.69 106 GLY A C 1
ATOM 882 O O . GLY A 1 106 ? 2.722 2.957 12.504 1.00 85.69 106 GLY A O 1
ATOM 883 N N . SER A 1 107 ? 0.673 2.761 13.439 1.00 87.75 107 SER A N 1
ATOM 884 C CA . SER A 1 107 ? 0.801 1.362 13.852 1.00 87.75 107 SER A CA 1
ATOM 885 C C . SER A 1 107 ? -0.549 0.763 14.240 1.00 87.75 107 SER A C 1
ATOM 887 O O . SER A 1 107 ? -1.344 1.381 14.944 1.00 87.75 107 SER A O 1
ATOM 889 N N . TYR A 1 108 ? -0.740 -0.504 13.896 1.00 89.31 108 TYR A N 1
ATOM 890 C CA . TYR A 1 108 ? -1.809 -1.357 14.402 1.00 89.31 108 TYR A CA 1
ATOM 891 C C . TYR A 1 108 ? -1.331 -2.243 15.569 1.00 89.31 108 TYR A C 1
ATOM 893 O O . TYR A 1 108 ? -0.298 -2.913 15.462 1.00 89.31 108 TYR A O 1
ATOM 901 N N . ASP A 1 109 ? -2.088 -2.287 16.672 1.00 85.38 109 ASP A N 1
ATOM 902 C CA . ASP A 1 109 ? -1.866 -3.233 17.776 1.00 85.38 109 ASP A CA 1
ATOM 903 C C . ASP A 1 109 ? -2.787 -4.466 17.633 1.00 85.38 109 ASP A C 1
ATOM 905 O O . ASP A 1 109 ? -4.004 -4.359 17.797 1.00 85.38 109 ASP A O 1
ATOM 909 N N . PRO A 1 110 ? -2.250 -5.677 17.390 1.00 82.62 110 PRO A N 1
ATOM 910 C CA . PRO A 1 110 ? -3.060 -6.885 17.239 1.00 82.62 110 PRO A CA 1
ATOM 911 C C . PRO A 1 110 ? -3.731 -7.382 18.532 1.00 82.62 110 PRO A C 1
ATOM 913 O O . PRO A 1 110 ? -4.601 -8.257 18.449 1.00 82.62 110 PRO A O 1
ATOM 916 N N . LEU A 1 111 ? -3.312 -6.905 19.711 1.00 82.12 111 LEU A N 1
ATOM 917 C CA . LEU A 1 111 ? -3.885 -7.276 21.007 1.00 82.12 111 LEU A CA 1
ATOM 918 C C . LEU A 1 111 ? -5.068 -6.383 21.373 1.00 82.12 111 LEU A C 1
ATOM 920 O O . LEU A 1 111 ? -6.138 -6.911 21.677 1.00 82.12 111 LEU A O 1
ATOM 924 N N . SER A 1 112 ? -4.887 -5.060 21.345 1.00 85.88 112 SER A N 1
ATOM 925 C CA . SER A 1 112 ? -5.970 -4.116 21.651 1.00 85.88 112 SER A CA 1
ATOM 926 C C . SER A 1 112 ? -6.877 -3.828 20.454 1.00 85.88 112 SER A C 1
ATOM 928 O O . SER A 1 112 ? -8.012 -3.412 20.649 1.00 85.88 112 SER A O 1
ATOM 930 N N . GLN A 1 113 ? -6.419 -4.134 19.235 1.00 88.06 113 GLN A N 1
ATOM 931 C CA . GLN A 1 113 ? -7.050 -3.772 17.960 1.00 88.06 113 GLN A CA 1
ATOM 932 C C . GLN A 1 113 ? -7.115 -2.266 17.700 1.00 88.06 113 GLN A C 1
ATOM 934 O O . GLN A 1 113 ? -7.909 -1.828 16.865 1.00 88.06 113 GLN A O 1
ATOM 939 N N . ASP A 1 114 ? -6.280 -1.493 18.389 1.00 90.69 114 ASP A N 1
ATOM 940 C CA . ASP A 1 114 ? -6.203 -0.050 18.217 1.00 90.69 114 ASP A CA 1
ATOM 941 C C . ASP A 1 114 ? -5.298 0.315 17.041 1.00 90.69 114 ASP A C 1
ATOM 943 O O . ASP A 1 114 ? -4.328 -0.382 16.724 1.00 90.69 114 ASP A O 1
ATOM 947 N N . ILE A 1 115 ? -5.619 1.443 16.415 1.00 92.25 115 ILE A N 1
ATOM 948 C CA . ILE A 1 115 ? -4.819 2.058 15.361 1.00 92.25 115 ILE A CA 1
ATOM 949 C C . ILE A 1 115 ? -4.264 3.369 15.904 1.00 92.25 115 ILE A C 1
ATOM 951 O O . ILE A 1 115 ? -5.010 4.215 16.399 1.00 92.25 115 ILE A O 1
ATOM 955 N N . THR A 1 116 ? -2.954 3.556 15.794 1.00 91.12 116 THR A N 1
ATOM 956 C CA . THR A 1 116 ? -2.298 4.835 16.057 1.00 91.12 116 THR A CA 1
ATOM 957 C C . THR A 1 116 ? -1.913 5.498 14.743 1.00 91.12 116 THR A C 1
ATOM 959 O O . THR A 1 116 ? -1.427 4.846 13.818 1.00 91.12 116 THR A O 1
ATOM 962 N N . VAL A 1 117 ? -2.114 6.811 14.666 1.00 89.19 117 VAL A N 1
ATOM 963 C CA . VAL A 1 117 ? -1.659 7.643 13.550 1.00 89.19 117 VAL A CA 1
ATOM 964 C C . VAL A 1 117 ? -0.917 8.857 14.104 1.00 89.19 117 VAL A C 1
ATOM 966 O O . VAL A 1 117 ? -1.394 9.550 15.003 1.00 89.19 117 VAL A O 1
ATOM 969 N N . ASN A 1 118 ? 0.287 9.101 13.593 1.00 84.88 118 ASN A N 1
ATOM 970 C CA . ASN A 1 118 ? 1.119 10.241 13.990 1.00 84.88 118 ASN A CA 1
ATOM 971 C C . ASN A 1 118 ? 0.680 11.519 13.255 1.00 84.88 118 ASN A C 1
ATOM 973 O O . ASN A 1 118 ? 0.703 12.614 13.806 1.00 84.88 118 ASN A O 1
ATOM 977 N N . GLN A 1 119 ? 0.227 11.368 12.009 1.00 83.94 119 GLN A N 1
ATOM 978 C CA . GLN A 1 119 ? -0.337 12.438 11.188 1.00 83.94 119 GLN A CA 1
ATOM 979 C C . GLN A 1 119 ? -1.685 11.989 10.622 1.00 83.94 119 GLN A C 1
ATOM 981 O O . GLN A 1 119 ? -1.886 10.803 10.364 1.00 83.94 119 GLN A O 1
ATOM 986 N N . LYS A 1 120 ? -2.596 12.943 10.401 1.00 87.94 120 LYS A N 1
ATOM 987 C CA . LYS A 1 120 ? -3.915 12.707 9.793 1.00 87.94 120 LYS A CA 1
ATOM 988 C C . LYS A 1 120 ? -3.783 12.380 8.298 1.00 87.94 120 LYS A C 1
ATOM 990 O O . LYS A 1 120 ? -4.014 13.234 7.449 1.00 87.94 120 LYS A O 1
ATOM 995 N N . SER A 1 121 ? -3.368 11.151 8.005 1.00 88.44 121 SER A N 1
ATOM 996 C CA . SER A 1 121 ? -3.232 10.575 6.664 1.00 88.44 121 SER A CA 1
ATOM 997 C C . SER A 1 121 ? -4.249 9.448 6.510 1.00 88.44 121 SER A C 1
ATOM 999 O O . SER A 1 121 ? -4.276 8.505 7.305 1.00 88.44 121 SER A O 1
ATOM 1001 N N . SER A 1 122 ? -5.109 9.566 5.502 1.00 91.12 122 SER A N 1
ATOM 1002 C CA . SER A 1 122 ? -6.097 8.550 5.141 1.00 91.12 122 SER A CA 1
ATOM 1003 C C . SER A 1 122 ? -5.419 7.283 4.622 1.00 91.12 122 SER A C 1
ATOM 1005 O O . SER A 1 122 ? -5.845 6.186 4.979 1.00 91.12 122 SER A O 1
ATOM 1007 N N . HIS A 1 123 ? -4.310 7.423 3.882 1.00 89.94 123 HIS A N 1
ATOM 1008 C CA . HIS A 1 123 ? -3.463 6.297 3.479 1.00 89.94 123 HIS A CA 1
ATOM 1009 C C . HIS A 1 123 ? -2.970 5.521 4.696 1.00 89.94 123 HIS A C 1
ATOM 1011 O O . HIS A 1 123 ? -3.226 4.324 4.800 1.00 89.94 123 HIS A O 1
ATOM 1017 N N . THR A 1 124 ? -2.341 6.214 5.650 1.00 89.88 124 THR A N 1
ATOM 1018 C CA . THR A 1 124 ? -1.796 5.577 6.857 1.00 89.88 124 THR A CA 1
ATOM 1019 C C . THR A 1 124 ? -2.911 4.891 7.643 1.00 89.88 124 THR A C 1
ATOM 1021 O O . THR A 1 124 ? -2.781 3.730 8.018 1.00 89.88 124 THR A O 1
ATOM 1024 N N . LEU A 1 125 ? -4.045 5.569 7.839 1.00 93.44 125 LEU A N 1
ATOM 1025 C CA . LEU A 1 125 ? -5.195 5.000 8.538 1.00 93.44 125 LEU A CA 1
ATOM 1026 C C . LEU A 1 125 ? -5.704 3.714 7.865 1.00 93.44 125 LEU A C 1
ATOM 1028 O O . LEU A 1 125 ? -5.939 2.713 8.545 1.00 93.44 125 LEU A O 1
ATOM 1032 N N . PHE A 1 126 ? -5.861 3.716 6.540 1.00 94.06 126 PHE A N 1
ATOM 1033 C CA . PHE A 1 126 ? -6.335 2.543 5.810 1.00 94.06 126 PHE A CA 1
ATOM 1034 C C . PHE A 1 126 ? -5.287 1.436 5.676 1.00 94.06 126 PHE A C 1
ATOM 1036 O O . PHE A 1 126 ? -5.663 0.265 5.639 1.00 94.06 126 PHE A O 1
ATOM 1043 N N . HIS A 1 127 ? -3.996 1.767 5.668 1.00 92.38 127 HIS A N 1
ATOM 1044 C CA . HIS A 1 127 ? -2.914 0.787 5.745 1.00 92.38 127 HIS A CA 1
ATOM 1045 C C . HIS A 1 127 ? -2.980 0.017 7.069 1.00 92.38 127 HIS A C 1
ATOM 1047 O O . HIS A 1 127 ? -3.056 -1.213 7.073 1.00 92.38 127 HIS A O 1
ATOM 1053 N N . GLU A 1 128 ? -3.067 0.729 8.196 1.00 93.00 128 GLU A N 1
ATOM 1054 C CA . GLU A 1 128 ? -3.186 0.093 9.512 1.00 93.00 128 GLU A CA 1
ATOM 1055 C C . GLU A 1 128 ? -4.507 -0.683 9.660 1.00 93.00 128 GLU A C 1
ATOM 1057 O O . GLU A 1 128 ? -4.531 -1.789 10.210 1.00 93.00 128 GLU A O 1
ATOM 1062 N N . LEU A 1 129 ? -5.609 -0.173 9.092 1.00 94.50 129 LEU A N 1
ATOM 1063 C CA . LEU A 1 129 ? -6.857 -0.935 8.986 1.00 94.50 129 LEU A CA 1
ATOM 1064 C C . LEU A 1 129 ? -6.665 -2.216 8.155 1.00 94.50 129 LEU A C 1
ATOM 1066 O O . LEU A 1 129 ? -7.216 -3.266 8.491 1.00 94.50 129 LEU A O 1
ATOM 1070 N N . GLY A 1 130 ? -5.863 -2.163 7.094 1.00 92.25 130 GLY A N 1
ATOM 1071 C CA . GLY A 1 130 ? -5.513 -3.313 6.269 1.00 92.25 130 GLY A CA 1
ATOM 1072 C C . GLY A 1 130 ? -4.865 -4.443 7.068 1.00 92.25 130 GLY A C 1
ATOM 1073 O O . GLY A 1 130 ? -5.195 -5.614 6.845 1.00 92.25 130 GLY A O 1
ATOM 1074 N N . HIS A 1 131 ? -4.026 -4.129 8.060 1.00 91.06 131 HIS A N 1
ATOM 1075 C CA . HIS A 1 131 ? -3.496 -5.130 8.990 1.00 91.06 131 HIS A CA 1
ATOM 1076 C C . HIS A 1 131 ? -4.590 -5.769 9.849 1.00 91.06 131 HIS A C 1
ATOM 1078 O O . HIS A 1 131 ? -4.635 -7.000 9.964 1.00 91.06 131 HIS A O 1
ATOM 1084 N N . LEU A 1 132 ? -5.502 -4.965 10.401 1.00 91.75 132 LEU A N 1
ATOM 1085 C CA . LEU A 1 132 ? -6.649 -5.457 11.168 1.00 91.75 132 LEU A CA 1
ATOM 1086 C C . LEU A 1 132 ? -7.520 -6.402 10.333 1.00 91.75 132 LEU A C 1
ATOM 1088 O O . LEU A 1 132 ? -7.837 -7.510 10.783 1.00 91.75 132 LEU A O 1
ATOM 1092 N N . ILE A 1 133 ? -7.897 -5.985 9.120 1.00 90.38 133 ILE A N 1
ATOM 1093 C CA . ILE A 1 133 ? -8.755 -6.761 8.214 1.00 90.38 133 ILE A CA 1
ATOM 1094 C C . ILE A 1 133 ? -8.054 -8.059 7.824 1.00 90.38 133 ILE A C 1
ATOM 1096 O O . ILE A 1 133 ? -8.637 -9.137 7.950 1.00 90.38 133 ILE A O 1
ATOM 1100 N N . SER A 1 134 ? -6.784 -7.977 7.424 1.00 87.12 134 SER A N 1
ATOM 1101 C CA . SER A 1 134 ? -5.994 -9.144 7.032 1.00 87.12 134 SER A CA 1
ATOM 1102 C C . SER A 1 134 ? -5.914 -10.161 8.165 1.00 87.12 134 SER A C 1
ATOM 1104 O O . SER A 1 134 ? -6.186 -11.341 7.959 1.00 87.12 134 SER A O 1
ATOM 1106 N N . ILE A 1 135 ? -5.610 -9.723 9.388 1.00 84.69 135 ILE A N 1
ATOM 1107 C CA . ILE A 1 135 ? -5.545 -10.619 10.546 1.00 84.69 135 ILE A CA 1
ATOM 1108 C C . ILE A 1 135 ? -6.915 -11.221 10.852 1.00 84.69 135 ILE A C 1
ATOM 1110 O O . ILE A 1 135 ? -6.998 -12.421 11.116 1.00 84.69 135 ILE A O 1
ATOM 1114 N N . SER A 1 136 ? -7.980 -10.424 10.803 1.00 82.75 136 SER A N 1
ATOM 1115 C CA . SER A 1 136 ? -9.339 -10.886 11.090 1.00 82.75 136 SER A CA 1
ATOM 1116 C C . SER A 1 136 ? -9.787 -11.954 10.091 1.00 82.75 136 SER A C 1
ATOM 1118 O O . SER A 1 136 ? -10.188 -13.046 10.492 1.00 82.75 136 SER A O 1
ATOM 1120 N N . ILE A 1 137 ? -9.629 -11.693 8.793 1.00 80.12 137 ILE A N 1
ATOM 1121 C CA . ILE A 1 137 ? -10.047 -12.596 7.714 1.00 80.12 137 ILE A CA 1
ATOM 1122 C C . ILE A 1 137 ? -9.149 -13.833 7.622 1.00 80.12 137 ILE A C 1
ATOM 1124 O O . ILE A 1 137 ? -9.652 -14.950 7.501 1.00 80.12 137 ILE A O 1
ATOM 1128 N N . LEU A 1 138 ? -7.828 -13.684 7.738 1.00 73.94 138 LEU A N 1
ATOM 1129 C CA . LEU A 1 138 ? -6.908 -14.821 7.633 1.00 73.94 138 LEU A CA 1
ATOM 1130 C C . LEU A 1 138 ? -6.939 -15.727 8.869 1.00 73.94 138 LEU A C 1
ATOM 1132 O O . LEU A 1 138 ? -6.751 -16.936 8.724 1.00 73.94 138 LEU A O 1
ATOM 1136 N N . LYS A 1 139 ? -7.245 -15.193 10.063 1.00 70.94 139 LYS A N 1
ATOM 1137 C CA . LYS A 1 139 ? -7.572 -16.025 11.236 1.00 70.94 139 LYS A CA 1
ATOM 1138 C C . LYS A 1 139 ? -8.824 -16.863 10.984 1.00 70.94 139 LYS A C 1
ATOM 1140 O O . LYS A 1 139 ? -8.810 -18.052 11.287 1.00 70.94 139 LYS A O 1
ATOM 1145 N N . ILE A 1 140 ? -9.870 -16.270 10.404 1.00 56.72 140 ILE A N 1
ATOM 1146 C CA . ILE A 1 140 ? -11.120 -16.973 10.066 1.00 56.72 140 ILE A CA 1
ATOM 1147 C C . ILE A 1 140 ? -10.874 -18.064 9.012 1.00 56.72 140 ILE A C 1
ATOM 1149 O O . ILE A 1 140 ? -11.432 -19.153 9.115 1.00 56.72 140 ILE A O 1
ATOM 1153 N N . ALA A 1 141 ? -9.998 -17.810 8.038 1.00 54.56 141 ALA A N 1
ATOM 1154 C CA . ALA A 1 141 ? -9.666 -18.755 6.972 1.00 54.56 141 ALA A CA 1
ATOM 1155 C C . ALA A 1 141 ? -8.608 -19.816 7.357 1.00 54.56 141 ALA A C 1
ATOM 1157 O O . ALA A 1 141 ? -8.262 -20.660 6.534 1.00 54.56 141 ALA A O 1
ATOM 1158 N N . GLY A 1 142 ? -8.066 -19.786 8.582 1.00 55.59 142 GLY A N 1
ATOM 1159 C CA . GLY A 1 142 ? -7.036 -20.730 9.041 1.00 55.59 142 GLY A CA 1
ATOM 1160 C C . GLY A 1 142 ? -5.636 -20.508 8.444 1.00 55.59 142 GLY A C 1
ATOM 1161 O O . GLY A 1 142 ? -4.753 -21.349 8.611 1.00 55.59 142 GLY A O 1
ATOM 1162 N N . HIS A 1 143 ? -5.395 -19.374 7.779 1.00 58.94 143 HIS A N 1
ATOM 1163 C CA . HIS A 1 143 ? -4.142 -19.040 7.092 1.00 58.94 143 HIS A CA 1
ATOM 1164 C C . HIS A 1 143 ? -3.209 -18.182 7.963 1.00 58.94 143 HIS A C 1
ATOM 1166 O O . HIS A 1 143 ? -2.802 -17.088 7.578 1.00 58.94 143 HIS A O 1
ATOM 1172 N N . ILE A 1 144 ? -2.847 -18.666 9.154 1.00 57.81 144 ILE A N 1
ATOM 1173 C CA . ILE A 1 144 ? -1.943 -17.946 10.069 1.00 57.81 144 ILE A CA 1
ATOM 1174 C C . ILE A 1 144 ? -0.495 -18.397 9.827 1.00 57.81 144 ILE A C 1
ATOM 1176 O O . ILE A 1 144 ? 0.106 -19.093 10.644 1.00 57.81 144 ILE A O 1
ATOM 1180 N N . LYS A 1 145 ? 0.088 -18.014 8.689 1.00 60.09 145 LYS A N 1
ATOM 1181 C CA . LYS A 1 145 ? 1.551 -18.005 8.537 1.00 60.09 145 LYS A CA 1
ATOM 1182 C C . LYS A 1 145 ? 2.058 -16.611 8.885 1.00 60.09 145 LYS A C 1
ATOM 1184 O O . LYS A 1 145 ? 1.569 -15.621 8.348 1.00 60.09 145 LYS A O 1
ATOM 1189 N N . LYS A 1 146 ? 3.029 -16.525 9.797 1.00 63.06 146 LYS A N 1
ATOM 1190 C CA . LYS A 1 146 ? 3.639 -15.257 10.218 1.00 63.06 146 LYS A CA 1
ATOM 1191 C C . LYS A 1 146 ? 4.647 -14.795 9.161 1.00 63.06 146 LYS A C 1
ATOM 1193 O O . LYS A 1 146 ? 5.850 -14.927 9.354 1.00 63.06 146 LYS A O 1
ATOM 1198 N N . ASP A 1 147 ? 4.139 -14.300 8.037 1.00 72.69 147 ASP A N 1
ATOM 1199 C CA . ASP A 1 147 ? 4.939 -13.669 6.989 1.00 72.69 147 ASP A CA 1
ATOM 1200 C C . ASP A 1 147 ? 4.697 -12.159 7.016 1.00 72.69 147 ASP A C 1
ATOM 1202 O O . ASP A 1 147 ? 3.641 -11.660 6.622 1.00 72.69 147 ASP A O 1
ATOM 1206 N N . TYR A 1 148 ? 5.692 -11.446 7.540 1.00 73.88 148 TYR A N 1
ATOM 1207 C CA . TYR A 1 148 ? 5.659 -9.997 7.676 1.00 73.88 148 TYR A CA 1
ATOM 1208 C C . TYR A 1 148 ? 5.542 -9.309 6.312 1.00 73.88 148 TYR A C 1
ATOM 1210 O O . TYR A 1 148 ? 4.677 -8.463 6.129 1.00 73.88 148 TYR A O 1
ATOM 1218 N N . SER A 1 149 ? 6.326 -9.732 5.318 1.00 74.81 149 SER A N 1
ATOM 1219 C CA . SER A 1 149 ? 6.308 -9.120 3.986 1.00 74.81 149 SER A CA 1
ATOM 1220 C C . SER A 1 149 ? 4.979 -9.342 3.269 1.00 74.81 149 SER A C 1
ATOM 1222 O O . SER A 1 149 ? 4.462 -8.417 2.649 1.00 74.81 149 SER A O 1
ATOM 1224 N N . LYS A 1 150 ? 4.384 -10.533 3.398 1.00 78.19 150 LYS A N 1
ATOM 1225 C CA . LYS A 1 150 ? 3.025 -10.797 2.901 1.00 78.19 150 LYS A CA 1
ATOM 1226 C C . LYS A 1 150 ? 1.995 -9.867 3.553 1.00 78.19 150 LYS A C 1
ATOM 1228 O O . LYS A 1 150 ? 1.142 -9.326 2.856 1.00 78.19 150 LYS A O 1
ATOM 1233 N N . SER A 1 151 ? 2.075 -9.694 4.873 1.00 81.62 151 SER A 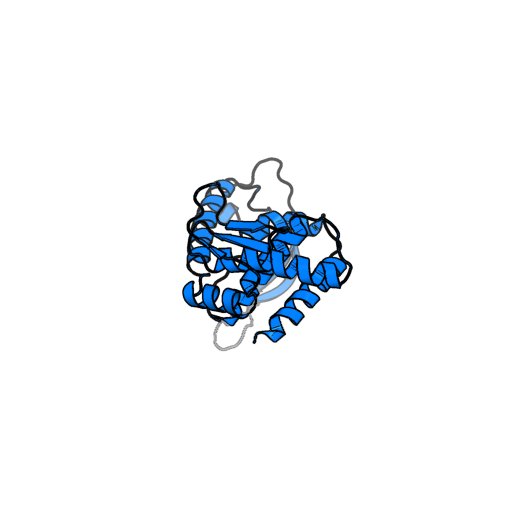N 1
ATOM 1234 C CA . SER A 1 151 ? 1.158 -8.844 5.644 1.00 81.62 151 SER A CA 1
ATOM 1235 C C . SER A 1 151 ? 1.215 -7.378 5.207 1.00 81.62 151 SER A C 1
ATOM 1237 O O . SER A 1 151 ? 0.168 -6.775 5.002 1.00 81.62 151 SER A O 1
ATOM 1239 N N . GLU A 1 152 ? 2.414 -6.825 5.013 1.00 83.44 152 GLU A N 1
ATOM 1240 C CA . GLU A 1 152 ? 2.617 -5.445 4.539 1.00 83.44 152 GLU A CA 1
ATOM 1241 C C . GLU A 1 152 ? 2.041 -5.233 3.132 1.00 83.44 152 GLU A C 1
ATOM 1243 O O . GLU A 1 152 ? 1.345 -4.255 2.880 1.00 83.44 152 GLU A O 1
ATOM 1248 N N . VAL A 1 153 ? 2.259 -6.183 2.213 1.00 82.88 153 VAL A N 1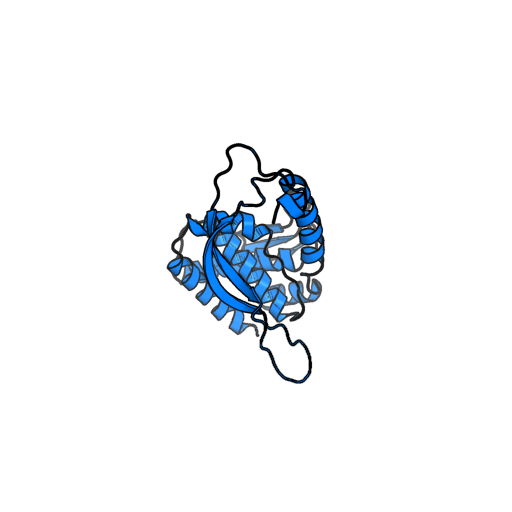
ATOM 1249 C CA . VAL A 1 153 ? 1.716 -6.089 0.846 1.00 82.88 153 VAL A CA 1
ATOM 1250 C C . VAL A 1 153 ? 0.185 -6.153 0.849 1.00 82.88 153 VAL A C 1
ATOM 1252 O O . VAL A 1 153 ? -0.460 -5.412 0.112 1.00 82.88 153 VAL A O 1
ATOM 1255 N N . LEU A 1 154 ? -0.415 -7.023 1.669 1.00 86.38 154 LEU A N 1
ATOM 1256 C CA . LEU A 1 154 ? -1.874 -7.102 1.790 1.00 86.38 154 LEU A CA 1
ATOM 1257 C C . LEU A 1 154 ? -2.471 -5.842 2.427 1.00 86.38 154 LEU A C 1
ATOM 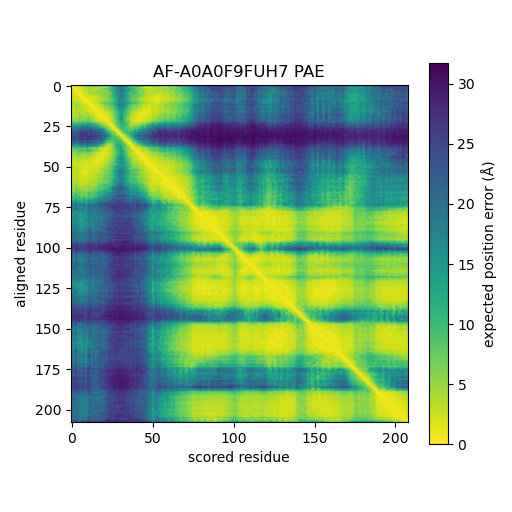1259 O O . LEU A 1 154 ? -3.530 -5.394 1.985 1.00 86.38 154 LEU A O 1
ATOM 1263 N N . ALA A 1 155 ? -1.802 -5.262 3.425 1.00 88.62 155 ALA A N 1
ATOM 1264 C CA . ALA A 1 155 ? -2.217 -4.006 4.040 1.00 88.62 155 ALA A CA 1
ATOM 1265 C C . ALA A 1 155 ? -2.184 -2.849 3.034 1.00 88.62 155 ALA A C 1
ATOM 1267 O O . ALA A 1 155 ? -3.181 -2.149 2.876 1.00 88.62 155 ALA A O 1
ATOM 1268 N N . GLU A 1 156 ? -1.105 -2.733 2.262 1.00 87.69 156 GLU A N 1
ATOM 1269 C CA . GLU A 1 156 ? -0.959 -1.702 1.233 1.00 87.69 156 GLU A CA 1
ATOM 1270 C C . GLU A 1 156 ? -2.004 -1.838 0.112 1.00 87.69 156 GLU A C 1
ATOM 1272 O O . GLU A 1 156 ? -2.627 -0.862 -0.298 1.00 87.69 156 GLU A O 1
ATOM 1277 N N . LEU A 1 157 ? -2.269 -3.064 -0.354 1.00 88.69 157 LEU A N 1
ATOM 1278 C CA . LEU A 1 157 ? -3.332 -3.313 -1.333 1.00 88.69 157 LEU A CA 1
ATOM 1279 C C . LEU A 1 157 ? -4.726 -3.012 -0.769 1.00 88.69 157 LEU A C 1
ATOM 1281 O O . LEU A 1 157 ? -5.596 -2.547 -1.503 1.00 88.69 157 LEU A O 1
ATOM 1285 N N . THR A 1 158 ? -4.944 -3.265 0.521 1.00 91.19 158 THR A N 1
ATOM 1286 C CA . THR A 1 158 ? -6.201 -2.916 1.196 1.00 91.19 158 THR A CA 1
ATOM 1287 C C . THR A 1 158 ? -6.378 -1.403 1.256 1.00 91.19 158 THR A C 1
ATOM 1289 O O . THR A 1 158 ? -7.454 -0.912 0.916 1.00 91.19 158 THR A O 1
ATOM 1292 N N . ALA A 1 159 ? -5.321 -0.666 1.611 1.00 91.44 159 ALA A N 1
ATOM 1293 C CA . ALA A 1 159 ? -5.328 0.792 1.621 1.00 91.44 159 ALA A CA 1
ATOM 1294 C C . ALA A 1 159 ? -5.672 1.357 0.243 1.00 91.44 159 ALA A C 1
ATOM 1296 O O . ALA A 1 159 ? -6.576 2.180 0.128 1.00 91.44 159 ALA A O 1
ATOM 1297 N N . TYR A 1 160 ? -5.026 0.848 -0.808 1.00 89.50 160 TYR A N 1
ATOM 1298 C CA . TYR A 1 160 ? -5.332 1.221 -2.184 1.00 89.50 160 TYR A CA 1
ATOM 1299 C C . TYR A 1 160 ? -6.807 1.001 -2.550 1.00 89.50 160 TYR A C 1
ATOM 1301 O O . TYR A 1 160 ? -7.439 1.909 -3.085 1.00 89.50 160 TYR A O 1
ATOM 1309 N N . LEU A 1 161 ? -7.367 -0.182 -2.267 1.00 90.94 161 LEU A N 1
ATOM 1310 C CA . LEU A 1 161 ? -8.762 -0.491 -2.604 1.00 90.94 161 LEU A CA 1
ATOM 1311 C C . LEU A 1 161 ? -9.743 0.429 -1.872 1.00 90.94 161 LEU A C 1
ATOM 1313 O O . LEU A 1 161 ? -10.681 0.933 -2.488 1.00 90.94 161 LEU A O 1
ATOM 1317 N N . LEU A 1 162 ? -9.503 0.678 -0.582 1.00 92.12 162 LEU A N 1
ATOM 1318 C CA . LEU A 1 162 ? -10.308 1.600 0.214 1.00 92.12 162 LEU A CA 1
ATOM 1319 C C . LEU A 1 162 ? -10.206 3.022 -0.337 1.00 92.12 162 LEU A C 1
ATOM 1321 O O . LEU A 1 162 ? -11.223 3.623 -0.656 1.00 92.12 162 LEU A O 1
ATOM 1325 N N . LEU A 1 163 ? -9.001 3.538 -0.558 1.00 90.69 163 LEU A N 1
ATOM 1326 C CA . LEU A 1 163 ? -8.803 4.857 -1.159 1.00 90.69 163 LEU A CA 1
ATOM 1327 C C . LEU A 1 163 ? -9.541 4.984 -2.497 1.00 90.69 163 LEU A C 1
ATOM 1329 O O . LEU A 1 163 ? -10.309 5.925 -2.689 1.00 90.69 163 LEU A O 1
ATOM 1333 N N . LYS A 1 164 ? -9.393 3.996 -3.385 1.00 88.44 164 LYS A N 1
ATOM 1334 C CA . LYS A 1 164 ? -10.020 4.015 -4.710 1.00 88.44 164 LYS A CA 1
ATOM 1335 C C . LYS A 1 164 ? -11.546 3.988 -4.664 1.00 88.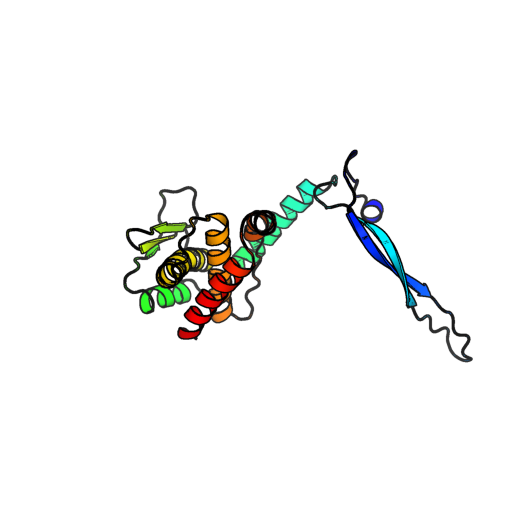44 164 LYS A C 1
ATOM 1337 O O . LYS A 1 164 ? -12.182 4.548 -5.550 1.00 88.44 164 LYS A O 1
ATOM 1342 N N . SER A 1 165 ? -12.128 3.347 -3.651 1.00 89.19 165 SER A N 1
ATOM 1343 C CA . SER A 1 165 ? -13.581 3.339 -3.456 1.00 89.19 165 SER A CA 1
ATOM 1344 C C . SER A 1 165 ? -14.146 4.703 -3.044 1.00 89.19 165 SER A C 1
ATOM 1346 O O . SER A 1 165 ? -15.293 5.000 -3.369 1.00 89.19 165 SER A O 1
ATOM 1348 N N . PHE A 1 166 ? -13.343 5.549 -2.386 1.00 87.19 166 PHE A N 1
ATOM 1349 C CA . PHE A 1 166 ? -13.731 6.916 -2.025 1.00 87.19 166 PHE A CA 1
ATOM 1350 C C . PHE A 1 166 ? -13.412 7.936 -3.119 1.00 87.19 166 PHE A C 1
ATOM 1352 O O . PHE A 1 166 ? -14.128 8.928 -3.246 1.00 87.19 166 PHE A O 1
ATOM 1359 N N . ASP A 1 167 ? -12.362 7.708 -3.910 1.00 84.50 167 ASP A N 1
ATOM 1360 C CA . ASP A 1 167 ? -12.019 8.553 -5.052 1.00 84.50 167 ASP A CA 1
ATOM 1361 C C . ASP A 1 167 ? -11.402 7.738 -6.200 1.00 84.50 167 ASP A C 1
ATOM 1363 O O . ASP A 1 167 ? -10.264 7.255 -6.148 1.00 84.50 167 ASP A O 1
ATOM 1367 N N . GLU A 1 168 ? -12.155 7.634 -7.297 1.00 79.62 168 GLU A N 1
ATOM 1368 C CA . GLU A 1 168 ? -11.740 6.941 -8.517 1.00 79.62 168 GLU A CA 1
ATOM 1369 C C . GLU A 1 168 ? -10.559 7.613 -9.232 1.00 79.62 168 GLU A C 1
ATOM 1371 O O . GLU A 1 168 ? -9.941 6.993 -10.098 1.00 79.62 168 GLU A O 1
ATOM 1376 N N . ASN A 1 169 ? -10.195 8.843 -8.869 1.00 80.00 169 ASN A N 1
ATOM 1377 C CA . ASN A 1 169 ? -9.089 9.592 -9.463 1.00 80.00 169 ASN A CA 1
ATOM 1378 C C . ASN A 1 169 ? -7.798 9.506 -8.649 1.00 80.00 169 ASN A C 1
ATOM 1380 O O . ASN A 1 169 ? -6.794 10.070 -9.078 1.00 80.00 169 ASN A O 1
ATOM 1384 N N . ILE A 1 170 ? -7.787 8.753 -7.541 1.00 79.25 170 ILE A N 1
ATOM 1385 C CA . ILE A 1 170 ? -6.564 8.559 -6.760 1.00 79.25 170 ILE A CA 1
ATOM 1386 C C . ILE A 1 170 ? -5.458 7.975 -7.639 1.00 79.25 170 ILE A C 1
ATOM 1388 O O . ILE A 1 170 ? -5.597 6.888 -8.223 1.00 79.25 170 ILE A O 1
ATOM 1392 N N . ASP A 1 171 ? -4.371 8.738 -7.711 1.00 73.50 171 ASP A N 1
ATOM 1393 C CA . ASP A 1 171 ? -3.104 8.360 -8.311 1.00 73.50 171 ASP A CA 1
ATOM 1394 C C . ASP A 1 171 ? -2.271 7.705 -7.211 1.00 73.50 171 ASP A C 1
ATOM 1396 O O . ASP A 1 171 ? -1.780 8.378 -6.311 1.00 73.50 171 ASP A O 1
ATOM 1400 N N . TYR A 1 172 ? -2.228 6.373 -7.207 1.00 74.69 172 TYR A N 1
ATOM 1401 C CA . TYR A 1 172 ? -1.602 5.589 -6.148 1.00 74.69 172 TYR A CA 1
ATOM 1402 C C . TYR A 1 172 ? -0.307 4.971 -6.648 1.00 74.69 172 TYR A C 1
ATOM 1404 O O . TYR A 1 172 ? -0.310 4.222 -7.629 1.00 74.69 172 TYR A O 1
ATOM 1412 N N . ASN A 1 173 ? 0.788 5.203 -5.929 1.00 70.06 173 ASN A N 1
ATOM 1413 C CA . ASN A 1 173 ? 2.070 4.596 -6.246 1.00 70.06 173 ASN A CA 1
ATOM 1414 C C . ASN A 1 173 ? 2.455 3.544 -5.207 1.00 70.06 173 ASN A C 1
ATOM 1416 O O . ASN A 1 173 ? 2.694 3.839 -4.043 1.00 70.06 173 ASN A O 1
ATOM 1420 N N . PHE A 1 174 ? 2.612 2.304 -5.657 1.00 70.00 174 PHE A N 1
ATOM 1421 C CA . PHE A 1 174 ? 3.086 1.185 -4.845 1.00 70.00 174 PHE A CA 1
ATOM 1422 C C . PHE A 1 174 ? 4.612 1.208 -4.615 1.00 70.00 174 PHE A C 1
ATOM 1424 O O . PHE A 1 174 ? 5.241 0.158 -4.481 1.00 70.00 174 PHE A O 1
ATOM 1431 N N . ALA A 1 175 ? 5.243 2.382 -4.573 1.00 57.75 175 ALA A N 1
ATOM 1432 C CA . ALA A 1 175 ? 6.691 2.521 -4.441 1.00 57.75 175 ALA A CA 1
ATOM 1433 C C . ALA A 1 175 ? 7.244 1.837 -3.181 1.00 57.75 175 ALA A C 1
ATOM 1435 O O . ALA A 1 175 ? 8.247 1.122 -3.252 1.00 57.75 175 ALA A O 1
ATOM 1436 N N . TYR A 1 176 ? 6.536 1.935 -2.050 1.00 52.03 176 TYR A N 1
ATOM 1437 C CA . TYR A 1 176 ? 6.860 1.164 -0.845 1.00 52.03 176 TYR A CA 1
ATOM 1438 C C . TYR A 1 176 ? 6.715 -0.344 -1.072 1.00 52.03 176 TYR A C 1
ATOM 1440 O O . TYR A 1 176 ? 7.548 -1.127 -0.610 1.00 52.03 176 TYR A O 1
ATOM 1448 N N . SER A 1 177 ? 5.721 -0.774 -1.853 1.00 52.94 177 SER A N 1
ATOM 1449 C CA . SER A 1 177 ? 5.588 -2.175 -2.244 1.00 52.94 177 SER A CA 1
ATOM 1450 C C . SER A 1 177 ? 6.706 -2.645 -3.156 1.00 52.94 177 SER A C 1
ATOM 1452 O O . SER A 1 177 ? 6.946 -3.835 -3.131 1.00 52.94 177 SER A O 1
ATOM 1454 N N . ASN A 1 178 ? 7.442 -1.808 -3.898 1.00 53.12 178 ASN A N 1
ATOM 1455 C CA . ASN A 1 178 ? 8.574 -2.280 -4.715 1.00 53.12 178 ASN A CA 1
ATOM 1456 C C . ASN A 1 178 ? 9.715 -2.865 -3.860 1.00 53.12 178 ASN A C 1
ATOM 1458 O O . ASN A 1 178 ? 10.368 -3.833 -4.266 1.00 53.12 178 ASN A O 1
ATOM 1462 N N . VAL A 1 179 ? 9.914 -2.354 -2.638 1.00 54.12 179 VAL A N 1
ATOM 1463 C CA . VAL A 1 179 ? 10.849 -2.936 -1.654 1.00 54.12 179 VAL A CA 1
ATOM 1464 C C . VAL A 1 179 ? 10.384 -4.332 -1.221 1.00 54.12 179 VAL A C 1
ATOM 1466 O O . VAL A 1 179 ? 11.199 -5.242 -1.046 1.00 54.12 179 VAL A O 1
ATOM 1469 N N . TRP A 1 180 ? 9.069 -4.528 -1.113 1.00 51.81 180 TRP A N 1
ATOM 1470 C CA . TRP A 1 180 ? 8.451 -5.804 -0.755 1.00 51.81 180 TRP A CA 1
ATOM 1471 C C . TRP A 1 180 ? 8.229 -6.726 -1.969 1.00 51.81 180 TRP A C 1
ATOM 1473 O O . TRP A 1 180 ? 8.324 -7.935 -1.830 1.00 51.81 180 TRP A O 1
ATOM 1483 N N . ALA A 1 181 ? 8.048 -6.203 -3.181 1.00 49.88 181 ALA A N 1
ATOM 1484 C CA . ALA A 1 181 ? 7.770 -6.924 -4.426 1.00 49.88 181 ALA A CA 1
ATOM 1485 C C . ALA A 1 181 ? 9.002 -7.654 -4.952 1.00 49.88 181 ALA A C 1
ATOM 1487 O O . ALA A 1 181 ? 8.907 -8.792 -5.411 1.00 49.88 181 ALA A O 1
ATOM 1488 N N . ASN A 1 182 ? 10.182 -7.065 -4.755 1.00 51.91 182 ASN A N 1
ATOM 1489 C CA . ASN A 1 182 ? 11.450 -7.769 -4.939 1.00 51.91 182 ASN A CA 1
ATOM 1490 C C . ASN A 1 182 ? 11.609 -8.965 -3.979 1.00 51.91 182 ASN A C 1
ATOM 1492 O O . ASN A 1 182 ? 12.412 -9.856 -4.240 1.00 51.91 182 ASN A O 1
ATOM 1496 N N . ARG A 1 183 ? 10.828 -9.010 -2.890 1.00 48.97 183 ARG A N 1
ATOM 1497 C CA . ARG A 1 183 ? 10.720 -10.157 -1.978 1.00 48.97 183 ARG A CA 1
ATOM 1498 C C . ARG A 1 183 ? 9.558 -11.096 -2.336 1.00 48.97 183 ARG A C 1
ATOM 1500 O O . ARG A 1 183 ? 9.670 -12.292 -2.083 1.00 48.97 183 ARG A O 1
ATOM 1507 N N . ILE A 1 184 ? 8.494 -10.606 -2.986 1.00 50.19 184 ILE A N 1
ATOM 1508 C CA . ILE A 1 184 ? 7.341 -11.404 -3.460 1.00 50.19 184 ILE A CA 1
ATOM 1509 C C . ILE A 1 184 ? 7.785 -12.531 -4.403 1.00 50.19 184 ILE A C 1
ATOM 1511 O O . ILE A 1 184 ? 7.269 -13.639 -4.317 1.00 50.19 184 ILE A O 1
ATOM 1515 N N . THR A 1 185 ? 8.775 -12.290 -5.267 1.00 53.03 185 THR A N 1
ATOM 1516 C CA . THR A 1 185 ? 9.240 -13.291 -6.246 1.00 53.03 185 THR A CA 1
ATOM 1517 C C . THR A 1 185 ? 9.995 -14.476 -5.628 1.00 53.03 185 THR A C 1
ATOM 1519 O O . THR A 1 185 ? 10.259 -15.446 -6.336 1.00 53.03 185 THR A O 1
ATOM 1522 N N . GLY A 1 186 ? 10.318 -14.433 -4.325 1.00 52.78 186 GLY A N 1
ATOM 1523 C CA . GLY A 1 186 ? 11.035 -15.509 -3.633 1.00 52.78 186 GLY A CA 1
ATOM 1524 C C . GLY A 1 186 ? 10.531 -15.902 -2.237 1.00 52.78 186 GLY A C 1
ATOM 1525 O O . GLY A 1 186 ? 11.033 -16.892 -1.712 1.00 52.78 186 GLY A O 1
ATOM 1526 N N . MET A 1 187 ? 9.597 -15.165 -1.614 1.00 55.00 187 MET A N 1
ATOM 1527 C CA . MET A 1 187 ? 9.268 -15.346 -0.184 1.00 55.00 187 MET A CA 1
ATOM 1528 C C . MET A 1 187 ? 7.918 -16.009 0.129 1.00 55.00 187 MET A C 1
ATOM 1530 O O . MET A 1 187 ? 7.813 -16.591 1.207 1.00 55.00 187 MET A O 1
ATOM 1534 N N . PHE A 1 188 ? 6.917 -16.006 -0.762 1.00 60.25 188 PHE A N 1
ATOM 1535 C CA . PHE A 1 188 ? 5.640 -16.682 -0.483 1.00 60.25 188 PHE A CA 1
ATOM 1536 C C . PHE A 1 188 ? 4.992 -17.336 -1.708 1.00 60.25 188 PHE A C 1
ATOM 1538 O O . PHE A 1 188 ? 5.182 -16.915 -2.845 1.00 60.25 188 PHE A O 1
ATOM 1545 N N . GLU A 1 189 ? 4.191 -18.372 -1.450 1.00 72.75 189 GLU A N 1
ATOM 1546 C CA . GLU A 1 189 ? 3.413 -19.091 -2.461 1.00 72.75 189 GLU A CA 1
ATOM 1547 C C . GLU A 1 189 ? 2.384 -18.146 -3.103 1.00 72.75 189 GLU A C 1
ATOM 1549 O O . GLU A 1 189 ? 1.465 -17.664 -2.431 1.00 72.75 189 GLU A O 1
ATOM 1554 N N . LEU A 1 190 ? 2.528 -17.875 -4.405 1.00 73.88 190 LEU A N 1
ATOM 1555 C CA . LEU A 1 190 ? 1.676 -16.934 -5.145 1.00 73.88 190 LEU A CA 1
ATOM 1556 C C . LEU A 1 190 ? 0.186 -17.282 -5.019 1.00 73.88 190 LEU A C 1
ATOM 1558 O O . LEU A 1 190 ? -0.641 -16.395 -4.812 1.00 73.88 190 LEU A O 1
ATOM 1562 N N . ASP A 1 191 ? -0.157 -18.569 -5.070 1.00 77.81 191 ASP A N 1
ATOM 1563 C CA . ASP A 1 191 ? -1.539 -19.032 -4.919 1.00 77.81 191 ASP A CA 1
ATOM 1564 C C . ASP A 1 191 ? -2.094 -18.744 -3.517 1.00 77.81 191 ASP A C 1
ATOM 1566 O O . ASP A 1 191 ? -3.241 -18.320 -3.363 1.00 77.81 191 ASP A O 1
ATOM 1570 N N . GLU A 1 192 ? -1.272 -18.915 -2.476 1.00 77.69 192 GLU A N 1
ATOM 1571 C CA . GLU A 1 192 ? -1.649 -18.602 -1.095 1.00 77.69 192 GLU A CA 1
ATOM 1572 C C . GLU A 1 192 ? -1.917 -17.100 -0.934 1.00 77.69 192 GLU A C 1
ATOM 1574 O O . GLU A 1 192 ? -2.880 -16.691 -0.275 1.00 77.69 192 GLU A O 1
ATOM 1579 N N . PHE A 1 193 ? -1.087 -16.266 -1.560 1.00 80.88 193 PHE A N 1
ATOM 1580 C CA . PHE A 1 193 ? -1.278 -14.822 -1.586 1.00 80.88 193 PHE A CA 1
ATOM 1581 C C . PHE A 1 193 ? -2.548 -14.420 -2.330 1.00 80.88 193 PHE A C 1
ATOM 1583 O O . PHE A 1 193 ? -3.358 -13.685 -1.771 1.00 80.88 193 PHE A O 1
ATOM 1590 N N . ILE A 1 194 ? -2.770 -14.945 -3.538 1.00 81.56 194 ILE A N 1
ATOM 1591 C CA . ILE A 1 194 ? -3.969 -14.655 -4.335 1.00 81.56 194 ILE A CA 1
ATOM 1592 C C . ILE A 1 194 ? -5.234 -15.037 -3.563 1.00 81.56 194 ILE A C 1
ATOM 1594 O O . ILE A 1 194 ? -6.200 -14.278 -3.561 1.00 81.56 194 ILE A O 1
ATOM 1598 N N . ASN A 1 195 ? -5.242 -16.179 -2.874 1.00 84.50 195 ASN A N 1
ATOM 1599 C CA . ASN A 1 195 ? -6.383 -16.593 -2.055 1.00 84.50 195 ASN A CA 1
ATOM 1600 C C . ASN A 1 195 ? -6.614 -15.657 -0.859 1.00 84.50 195 ASN A C 1
ATOM 1602 O O . ASN A 1 195 ? -7.759 -15.317 -0.548 1.00 84.50 195 ASN A O 1
ATOM 1606 N N . SER A 1 196 ? -5.530 -15.206 -0.221 1.00 85.31 196 SER A N 1
ATOM 1607 C CA . SER A 1 196 ? -5.585 -14.234 0.878 1.00 85.31 196 SER A CA 1
ATOM 1608 C C . SER A 1 196 ? -6.168 -12.903 0.394 1.00 85.31 196 SER A C 1
ATOM 1610 O O . SER A 1 196 ? -7.122 -12.394 0.978 1.00 85.31 196 SER A O 1
ATOM 1612 N N . PHE A 1 197 ? -5.654 -12.396 -0.728 1.00 86.25 197 PHE A N 1
ATOM 1613 C CA . PHE A 1 197 ? -6.109 -11.162 -1.355 1.00 86.25 197 PHE A CA 1
ATOM 1614 C C . PHE A 1 197 ? -7.577 -11.247 -1.784 1.00 86.25 197 PHE A C 1
ATOM 1616 O O . PHE A 1 197 ? -8.364 -10.401 -1.385 1.00 86.25 197 PHE A O 1
ATOM 1623 N N . LYS A 1 198 ? -7.991 -12.313 -2.487 1.00 87.50 198 LYS A N 1
ATOM 1624 C CA . LYS A 1 198 ? -9.398 -12.529 -2.879 1.00 87.50 198 LYS A CA 1
ATOM 1625 C C . LYS A 1 198 ? -10.352 -12.509 -1.687 1.00 87.50 198 LYS A C 1
ATOM 1627 O O . LYS A 1 198 ? -11.448 -11.967 -1.791 1.00 87.50 198 LYS A O 1
ATOM 1632 N N . SER A 1 199 ? -9.946 -13.110 -0.570 1.00 86.81 199 SER A N 1
ATOM 1633 C CA . SER A 1 199 ? -10.762 -13.138 0.648 1.00 86.81 199 SER A CA 1
ATOM 1634 C C . SER A 1 199 ? -10.934 -11.739 1.240 1.00 86.81 199 SER A C 1
ATOM 1636 O O . SER A 1 199 ? -12.035 -11.389 1.658 1.00 86.81 199 SER A O 1
ATOM 1638 N N . ILE A 1 200 ? -9.870 -10.930 1.229 1.00 87.56 200 ILE A N 1
ATOM 1639 C CA . ILE A 1 200 ? -9.905 -9.530 1.666 1.00 87.56 200 ILE A CA 1
ATOM 1640 C C . ILE A 1 200 ? -10.745 -8.682 0.706 1.00 87.56 200 ILE A C 1
ATOM 1642 O O . ILE A 1 200 ? -11.649 -7.992 1.162 1.00 87.56 200 ILE A O 1
ATOM 1646 N N . SER A 1 201 ? -10.528 -8.771 -0.610 1.00 87.44 201 SER A N 1
ATOM 1647 C CA . SER A 1 201 ? -11.306 -8.017 -1.605 1.00 87.44 201 SER A CA 1
ATOM 1648 C C . SER A 1 201 ? -12.803 -8.301 -1.485 1.00 87.44 201 SER A C 1
ATOM 1650 O O . SER A 1 201 ? -13.593 -7.371 -1.389 1.00 87.44 201 SER A O 1
ATOM 1652 N N . LYS A 1 202 ? -13.188 -9.578 -1.370 1.00 88.75 202 LYS A N 1
ATOM 1653 C CA . LYS A 1 202 ? -14.588 -9.975 -1.163 1.00 88.75 202 LYS A CA 1
ATOM 1654 C C . LYS A 1 202 ? -15.162 -9.472 0.165 1.00 88.75 202 LYS A C 1
ATOM 1656 O O . LYS A 1 202 ? -16.360 -9.235 0.278 1.00 88.75 202 LYS A O 1
ATOM 1661 N N . TYR A 1 203 ? -14.336 -9.356 1.203 1.00 89.44 203 TYR A N 1
ATOM 1662 C CA . TYR A 1 203 ? -14.777 -8.757 2.457 1.00 89.44 203 TYR A CA 1
ATOM 1663 C C . TYR A 1 203 ? -15.051 -7.257 2.288 1.00 89.44 203 TYR A C 1
ATOM 1665 O O . TYR A 1 203 ? -16.073 -6.780 2.779 1.00 89.44 203 TYR A O 1
ATOM 1673 N N . LEU A 1 204 ? -14.187 -6.547 1.556 1.00 88.38 204 LEU A N 1
ATOM 1674 C CA . LEU A 1 204 ? -14.328 -5.114 1.295 1.00 88.38 204 LEU A CA 1
ATOM 1675 C C . LEU A 1 204 ? -15.556 -4.772 0.440 1.00 88.38 204 LEU A C 1
ATOM 1677 O O . LEU A 1 204 ? -16.169 -3.736 0.667 1.00 88.38 204 LEU A O 1
ATOM 1681 N N . GLU A 1 205 ? -15.966 -5.662 -0.468 1.00 88.44 205 GLU A N 1
ATOM 1682 C CA . GLU A 1 205 ? -17.220 -5.541 -1.237 1.00 88.44 205 GLU A CA 1
ATOM 1683 C C . GLU A 1 205 ? -18.478 -5.443 -0.353 1.00 88.44 205 GLU A C 1
ATOM 1685 O O . GLU A 1 205 ? -19.529 -5.059 -0.839 1.00 88.44 205 GLU A O 1
ATOM 1690 N N . ASN A 1 206 ? -18.424 -5.780 0.941 1.00 88.06 206 ASN A N 1
ATOM 1691 C CA . ASN A 1 206 ? -19.593 -5.609 1.816 1.00 88.06 206 ASN A CA 1
ATOM 1692 C C . ASN A 1 206 ? -19.793 -4.159 2.284 1.00 88.06 206 ASN A C 1
ATOM 1694 O O . ASN A 1 206 ? -20.797 -3.876 2.937 1.00 88.06 206 ASN A O 1
ATOM 1698 N N . PHE A 1 207 ? -18.839 -3.267 2.005 1.00 85.12 207 PHE A N 1
ATOM 1699 C CA . PHE A 1 207 ? -18.895 -1.864 2.412 1.00 85.12 207 PHE A CA 1
ATOM 1700 C C . PHE A 1 207 ? -19.330 -0.910 1.290 1.00 85.12 207 PHE A C 1
ATOM 1702 O O . PHE A 1 207 ? -19.631 0.245 1.589 1.00 85.12 207 PHE A O 1
ATOM 1709 N N . PHE A 1 208 ? -19.377 -1.376 0.035 1.00 81.69 208 PHE A N 1
ATOM 1710 C CA . PHE A 1 208 ? -19.671 -0.582 -1.165 1.00 81.69 208 PHE A CA 1
ATOM 1711 C C . PHE A 1 208 ? -20.633 -1.336 -2.084 1.00 81.69 208 PHE A C 1
ATOM 1713 O O . PHE A 1 208 ? -21.558 -0.692 -2.627 1.00 81.69 208 PHE A O 1
#

Foldseek 3Di:
DCVVVVKAFAPPFDWDWDWDWDWDFDFDDDPDDGDTDTDTDGTDIDTDGDLCRIPCVVVVVVVVVVVQVVLQVLLFDDLVVLVVLCCVVPVQEAEAELPPPDPDQKAADPPSRYIYGNDSGSLSSQLRVQLVLLCVQCVVVVNPDPDPLLSNVSSNVRSNVVSCVRPVPRRDDCPVCVVSVVVVVPPDDPVSSVVSNVSSVVVVVVSD

Solvent-accessible surface area (backbone atoms only — not comparable to full-atom values): 12181 Å² total; per-residue (Å²): 111,51,73,84,70,74,42,48,70,46,88,89,63,77,66,46,80,42,80,39,81,44,69,44,76,50,80,60,92,56,101,74,66,90,59,74,52,72,44,81,73,52,70,44,85,38,77,46,69,62,62,83,42,29,72,52,32,67,58,51,51,51,55,46,50,54,51,50,54,53,32,55,68,52,35,48,61,64,40,68,59,48,50,48,51,47,47,71,77,37,73,79,41,51,78,40,70,68,46,81,88,54,106,48,65,49,47,59,39,91,84,76,49,30,36,39,26,38,55,96,42,30,44,53,52,33,27,34,45,17,46,55,51,50,53,55,53,30,58,74,69,68,59,79,70,96,48,67,65,60,46,53,50,51,8,50,53,40,18,51,54,55,49,39,75,78,34,85,79,54,48,74,72,62,64,75,45,51,71,44,47,74,40,50,84,78,71,60,61,65,68,62,48,53,52,52,48,53,54,50,54,62,56,55,59,77,80,112

Mean predicted aligned error: 12.99 Å

Secondary structure (DSSP, 8-state):
-GGGGTPPBPTTPPPEEEEEEEEEEEE---SS---EEEEEEEEEEEEE--GGGBTTHHHHHHHHHHHHHHHHHHS---HHHHHHHHHHH-TTPPEE-S--SSSSSEEE-TTT--EEESS--HHHHHHHHHHHHHHHHHHHTT-----HHHHHHHHHHHHHHHHHHH-TT-----HHHHHHHHHHHHHS-HHHHHHHHHHHHHHHTT--

Sequence (208 aa):
NWKKQEIQVLKGSKAYKVLVPIFKRIKEEQPEGDQKEKTLQFFKVGNVFDISCTSEYENYLKEQIEIDEIIMKNSETDYSTAFSFVSENFPKTKIIEDFKDQDKKGSYDPLSQDITVNQKSSHTLFHELGHLISISILKIAGHIKKDYSKSEVLAELTAYLLLKSFDENIDYNFAYSNVWANRITGMFELDEFINSFKSISKYLENFF

Radius of gyration: 23.54 Å; Cα contacts (8 Å, |Δi|>4): 250; chains: 1; bounding box: 51×35×80 Å

pLDDT: mean 79.31, std 12.98, range [48.97, 94.5]

Organism: NCBI:txid412755